Protein AF-A0A968SSI8-F1 (afdb_monomer_lite)

Structure (mmCIF, N/CA/C/O backbone):
data_AF-A0A968SSI8-F1
#
_entry.id   AF-A0A968SSI8-F1
#
loop_
_atom_site.group_PDB
_atom_site.id
_atom_site.type_symbol
_atom_site.label_atom_id
_atom_site.label_alt_id
_atom_site.label_comp_id
_atom_site.label_asym_id
_atom_site.label_entity_id
_atom_site.label_seq_id
_atom_site.pdbx_PDB_ins_code
_atom_site.Cartn_x
_atom_site.Cartn_y
_atom_site.Cartn_z
_atom_site.occupancy
_atom_site.B_iso_or_equiv
_atom_site.auth_seq_id
_atom_site.auth_comp_id
_atom_site.auth_asym_id
_atom_site.auth_atom_id
_atom_site.pdbx_PDB_model_num
ATOM 1 N N . MET A 1 1 ? 23.318 10.698 5.636 1.00 41.62 1 MET A N 1
ATOM 2 C CA . MET A 1 1 ? 22.288 9.971 4.859 1.00 41.62 1 MET A CA 1
ATOM 3 C C . MET A 1 1 ? 21.208 10.969 4.476 1.00 41.62 1 MET A C 1
ATOM 5 O O . MET A 1 1 ? 20.652 11.594 5.370 1.00 41.62 1 MET A O 1
ATOM 9 N N . ARG A 1 2 ? 20.985 11.215 3.180 1.00 43.22 2 ARG A N 1
ATOM 10 C CA . ARG A 1 2 ? 19.936 12.137 2.714 1.00 43.22 2 ARG A CA 1
ATOM 11 C C . ARG A 1 2 ? 18.588 11.464 2.982 1.00 43.22 2 ARG A C 1
ATOM 13 O O . ARG A 1 2 ? 18.418 10.313 2.590 1.00 43.22 2 ARG A O 1
ATOM 20 N N . ALA A 1 3 ? 17.680 12.124 3.696 1.00 56.09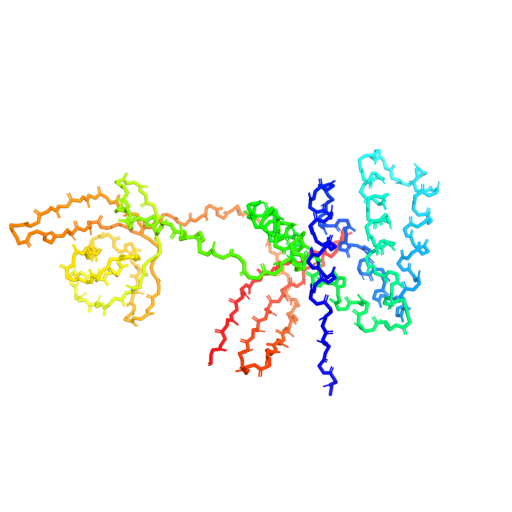 3 ALA A N 1
ATOM 21 C CA . ALA A 1 3 ? 16.357 11.563 3.944 1.00 56.09 3 ALA A CA 1
ATOM 22 C C . ALA A 1 3 ? 15.643 11.380 2.598 1.00 56.09 3 ALA A C 1
ATOM 24 O O . ALA A 1 3 ? 15.461 12.348 1.858 1.00 56.09 3 ALA A O 1
ATOM 25 N N . LEU A 1 4 ? 15.291 10.137 2.269 1.00 61.91 4 LEU A N 1
ATOM 26 C CA . LEU A 1 4 ? 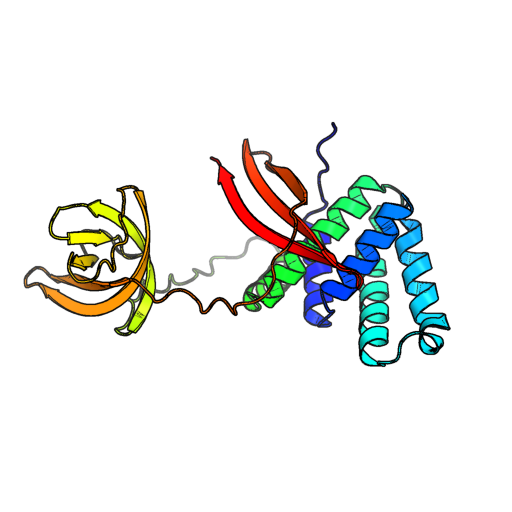14.483 9.816 1.098 1.00 61.91 4 LEU A CA 1
ATOM 27 C C . LEU A 1 4 ? 13.114 10.458 1.296 1.00 61.91 4 LEU A C 1
ATOM 29 O O . LEU A 1 4 ? 12.383 10.074 2.209 1.00 61.91 4 LEU A O 1
ATOM 33 N N . LYS A 1 5 ? 12.785 11.460 0.480 1.00 72.00 5 LYS A N 1
ATOM 34 C CA . LYS A 1 5 ? 11.471 12.097 0.513 1.00 72.00 5 LYS A CA 1
ATOM 35 C C . LYS A 1 5 ? 10.628 11.456 -0.591 1.00 72.00 5 LYS A C 1
ATOM 37 O O . LYS A 1 5 ? 10.835 11.791 -1.754 1.00 72.00 5 LYS A O 1
ATOM 42 N N . PRO A 1 6 ? 9.745 10.499 -0.267 1.00 75.62 6 PRO A N 1
ATOM 43 C CA . PRO A 1 6 ? 8.880 9.906 -1.277 1.00 75.62 6 PRO A CA 1
ATOM 44 C C . PRO A 1 6 ? 7.948 10.975 -1.854 1.00 75.62 6 PRO A C 1
ATOM 46 O O . PRO A 1 6 ? 7.514 11.892 -1.146 1.00 75.62 6 PRO A O 1
ATOM 49 N N . HIS A 1 7 ? 7.598 10.835 -3.131 1.00 88.31 7 HIS A N 1
ATOM 50 C CA . HIS A 1 7 ? 6.538 11.633 -3.738 1.00 88.31 7 HIS A CA 1
ATOM 51 C C . HIS A 1 7 ? 5.188 11.066 -3.290 1.00 88.31 7 HIS A C 1
ATOM 53 O O . HIS A 1 7 ? 4.586 10.248 -3.982 1.00 88.31 7 HIS A O 1
ATOM 59 N N . PHE A 1 8 ? 4.738 11.470 -2.098 1.00 89.81 8 PHE A N 1
ATOM 60 C CA . PHE A 1 8 ? 3.523 10.941 -1.468 1.00 89.81 8 PHE A CA 1
ATOM 61 C C . PHE A 1 8 ? 2.279 10.963 -2.377 1.00 89.81 8 PHE A C 1
ATOM 63 O O . PHE A 1 8 ? 1.670 9.902 -2.499 1.00 89.81 8 PHE A O 1
ATOM 70 N N . PRO A 1 9 ? 1.952 12.054 -3.105 1.00 93.19 9 PRO A N 1
ATOM 71 C CA . PRO A 1 9 ? 0.790 12.051 -4.003 1.00 93.19 9 PRO A CA 1
ATOM 72 C C . PRO A 1 9 ? 0.882 10.974 -5.092 1.00 93.19 9 PRO A C 1
ATOM 74 O O . PRO A 1 9 ? -0.074 10.261 -5.377 1.00 93.19 9 PRO A O 1
ATOM 77 N N . THR A 1 10 ? 2.071 10.787 -5.671 1.00 94.75 10 THR A N 1
ATOM 78 C CA . THR A 1 10 ? 2.317 9.741 -6.673 1.00 94.75 10 THR A CA 1
ATOM 79 C C . THR A 1 10 ? 2.212 8.340 -6.069 1.00 94.75 10 THR A C 1
ATOM 81 O O . THR A 1 10 ? 1.707 7.427 -6.722 1.00 94.75 10 THR A O 1
ATOM 84 N N . ALA A 1 11 ? 2.673 8.153 -4.829 1.00 95.62 11 ALA A N 1
ATOM 85 C CA . ALA A 1 11 ? 2.561 6.878 -4.127 1.00 95.62 11 ALA A CA 1
ATOM 86 C C . ALA A 1 11 ? 1.098 6.516 -3.823 1.00 95.62 11 ALA A C 1
ATOM 88 O O . ALA A 1 11 ? 0.725 5.356 -3.995 1.00 95.62 11 ALA A O 1
ATOM 89 N N . GLU A 1 12 ? 0.277 7.489 -3.417 1.00 93.94 12 GLU A N 1
ATOM 90 C CA . GLU A 1 12 ? -1.160 7.311 -3.172 1.00 93.94 12 GLU A CA 1
ATOM 91 C C . GLU A 1 12 ? -1.918 6.964 -4.454 1.00 93.94 12 GLU A C 1
ATOM 93 O O . GLU A 1 12 ? -2.630 5.960 -4.479 1.00 93.94 12 GLU A O 1
ATOM 98 N N . LEU A 1 13 ? -1.694 7.711 -5.542 1.00 94.69 13 LEU A N 1
ATOM 99 C CA . LEU A 1 13 ? -2.309 7.430 -6.845 1.00 94.69 13 LEU A CA 1
ATOM 100 C C . LEU A 1 13 ? -1.947 6.036 -7.365 1.00 94.69 13 LEU A C 1
ATOM 102 O O . LEU A 1 13 ? -2.813 5.285 -7.815 1.00 94.69 13 LEU A O 1
ATOM 106 N N . LEU A 1 14 ? -0.670 5.661 -7.263 1.00 97.12 14 LEU A N 1
ATOM 107 C CA . LEU A 1 14 ? -0.223 4.333 -7.660 1.00 97.12 14 LEU A CA 1
ATOM 108 C C . LEU A 1 14 ? -0.866 3.245 -6.792 1.00 97.12 14 LEU A C 1
ATOM 110 O O . LEU A 1 14 ? -1.337 2.240 -7.319 1.00 97.12 14 LEU A O 1
ATOM 114 N N . ALA A 1 15 ? -0.914 3.435 -5.474 1.00 96.81 15 ALA A N 1
ATOM 115 C CA . ALA A 1 15 ? -1.530 2.476 -4.565 1.00 96.81 15 ALA A CA 1
ATOM 116 C C . ALA A 1 15 ? -3.034 2.310 -4.823 1.00 96.81 15 ALA A C 1
ATOM 118 O O . ALA A 1 15 ? -3.532 1.183 -4.785 1.00 96.81 15 ALA A O 1
ATOM 119 N N . ALA A 1 16 ? -3.745 3.403 -5.109 1.00 93.75 16 ALA A N 1
ATOM 120 C CA . ALA A 1 16 ? -5.163 3.390 -5.445 1.00 93.75 16 ALA A CA 1
ATOM 121 C C . ALA A 1 16 ? -5.426 2.635 -6.760 1.00 93.75 16 ALA A C 1
ATOM 123 O O . ALA A 1 16 ? -6.280 1.747 -6.780 1.00 93.75 16 ALA A O 1
ATOM 124 N N . ASP A 1 17 ? -4.642 2.894 -7.814 1.00 95.69 17 ASP A N 1
ATOM 125 C CA . ASP A 1 17 ? -4.743 2.175 -9.094 1.00 95.69 17 ASP A CA 1
ATOM 126 C C . ASP A 1 17 ? -4.488 0.668 -8.921 1.00 95.69 17 ASP A C 1
ATOM 128 O O . ASP A 1 17 ? -5.252 -0.165 -9.415 1.00 95.69 17 ASP A O 1
ATOM 132 N N . LEU A 1 18 ? -3.442 0.298 -8.173 1.00 97.00 18 LEU A N 1
ATOM 133 C CA . LEU A 1 18 ? -3.121 -1.105 -7.898 1.00 97.00 18 LEU A CA 1
ATOM 134 C C . LEU A 1 18 ? -4.201 -1.793 -7.050 1.00 97.00 18 LEU A C 1
ATOM 136 O O . LEU A 1 18 ? -4.497 -2.972 -7.263 1.00 97.00 18 LEU A O 1
ATOM 140 N N . ALA A 1 19 ? -4.804 -1.071 -6.102 1.00 95.62 19 ALA A N 1
ATOM 141 C CA . ALA A 1 19 ? -5.904 -1.578 -5.290 1.00 95.62 19 ALA A CA 1
ATOM 142 C C . ALA A 1 19 ? -7.169 -1.789 -6.134 1.00 95.62 19 ALA A C 1
ATOM 144 O O . ALA A 1 19 ? -7.794 -2.846 -6.027 1.00 95.62 19 ALA A O 1
ATOM 145 N N . GLY A 1 20 ? -7.506 -0.835 -7.010 1.00 93.38 20 GLY A N 1
ATOM 146 C CA . GLY A 1 20 ? -8.635 -0.926 -7.938 1.00 93.38 20 GLY A CA 1
ATOM 147 C C . GLY A 1 20 ? -8.506 -2.091 -8.921 1.00 93.38 20 GLY A C 1
ATOM 148 O O . GLY A 1 20 ? -9.472 -2.818 -9.144 1.00 93.38 20 GLY A O 1
ATOM 149 N N . ALA A 1 21 ? -7.296 -2.346 -9.426 1.00 95.62 21 ALA A N 1
ATOM 150 C CA . ALA A 1 21 ? -6.988 -3.503 -10.271 1.00 95.62 21 ALA A CA 1
ATOM 151 C C . ALA A 1 21 ? -6.859 -4.832 -9.493 1.00 95.62 21 ALA A C 1
ATOM 153 O O . ALA A 1 21 ? -6.589 -5.879 -10.075 1.00 95.62 21 ALA A O 1
ATOM 154 N N . GLN A 1 22 ? -7.038 -4.814 -8.167 1.00 95.44 22 GLN A N 1
ATOM 155 C CA . GLN A 1 22 ? -6.876 -5.975 -7.289 1.00 95.44 22 GLN A CA 1
ATOM 156 C C . GLN A 1 22 ? -5.517 -6.684 -7.436 1.00 95.44 22 GLN A C 1
ATOM 158 O O . GLN A 1 22 ? -5.418 -7.904 -7.257 1.00 95.44 22 GLN A O 1
ATOM 163 N N . VAL A 1 23 ? -4.444 -5.927 -7.677 1.00 97.12 23 VAL A N 1
ATOM 164 C CA . VAL A 1 23 ? -3.079 -6.465 -7.768 1.00 97.12 23 VAL A CA 1
ATOM 165 C C . VAL A 1 23 ? -2.665 -7.086 -6.439 1.00 97.12 23 VAL A C 1
ATOM 167 O O . VAL A 1 23 ? -2.854 -6.488 -5.377 1.00 97.12 23 VAL A O 1
ATOM 170 N N . ASP A 1 24 ? -2.106 -8.295 -6.488 1.00 95.56 24 ASP A N 1
ATOM 171 C CA . ASP A 1 24 ? -1.562 -8.969 -5.309 1.00 95.56 24 ASP A CA 1
ATOM 172 C C . ASP A 1 24 ? -0.315 -8.226 -4.775 1.00 95.56 24 ASP A C 1
ATOM 174 O O . ASP A 1 24 ? 0.685 -8.111 -5.497 1.00 95.56 24 ASP A O 1
ATOM 178 N N . PRO A 1 25 ? -0.324 -7.752 -3.510 1.00 95.62 25 PRO A N 1
ATOM 179 C CA . PRO A 1 25 ? 0.823 -7.077 -2.909 1.00 95.62 25 PRO A CA 1
ATOM 180 C C . PRO A 1 25 ? 2.107 -7.913 -2.912 1.00 95.62 25 PRO A C 1
ATOM 182 O O . PRO A 1 25 ? 3.198 -7.349 -2.968 1.00 95.62 25 PRO A O 1
ATOM 185 N N . ASN A 1 26 ? 2.004 -9.244 -2.855 1.00 94.88 26 ASN A N 1
ATOM 186 C CA . ASN A 1 26 ? 3.169 -10.124 -2.863 1.00 94.88 26 ASN A CA 1
ATOM 187 C C . ASN A 1 26 ? 3.846 -10.155 -4.238 1.00 94.88 26 ASN A C 1
ATOM 189 O O . ASN A 1 26 ? 5.074 -10.153 -4.311 1.00 94.88 26 ASN A O 1
ATOM 193 N N . GLU A 1 27 ? 3.080 -10.108 -5.331 1.00 95.69 27 GLU A N 1
ATOM 194 C CA . GLU A 1 27 ? 3.658 -10.018 -6.678 1.00 95.69 27 GLU A CA 1
ATOM 195 C C . GLU A 1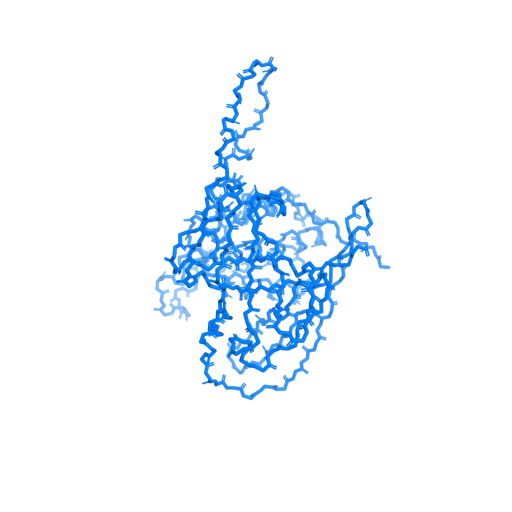 27 ? 4.314 -8.655 -6.914 1.00 95.69 27 GLU A C 1
ATOM 197 O O . GLU A 1 27 ? 5.434 -8.580 -7.426 1.00 95.69 27 GLU A O 1
ATOM 202 N N . ALA A 1 28 ? 3.683 -7.576 -6.446 1.00 97.31 28 ALA A N 1
ATOM 203 C CA . ALA A 1 28 ? 4.265 -6.238 -6.503 1.00 97.31 28 ALA A CA 1
ATOM 204 C C . ALA A 1 28 ? 5.574 -6.131 -5.687 1.00 97.31 28 ALA A C 1
ATOM 206 O O . ALA A 1 28 ? 6.540 -5.494 -6.121 1.00 97.31 28 ALA A O 1
ATOM 207 N N . GLN A 1 29 ? 5.648 -6.818 -4.539 1.00 96.56 29 GLN A N 1
ATOM 208 C CA . GLN A 1 29 ? 6.850 -6.898 -3.703 1.00 96.56 29 GLN A CA 1
ATOM 209 C C . GLN A 1 29 ? 8.018 -7.595 -4.420 1.00 96.56 29 GLN A C 1
ATOM 211 O O . GLN A 1 29 ? 9.158 -7.140 -4.306 1.00 96.56 29 GLN A O 1
ATOM 216 N N . LYS A 1 30 ? 7.764 -8.667 -5.187 1.00 94.38 30 LYS A N 1
ATOM 217 C CA . LYS A 1 30 ? 8.811 -9.344 -5.979 1.00 94.38 30 LYS A CA 1
ATOM 218 C C . LYS A 1 30 ? 9.430 -8.397 -7.009 1.00 94.38 30 LYS A C 1
ATOM 220 O O . LYS A 1 30 ? 10.649 -8.375 -7.163 1.00 94.38 30 LYS A O 1
ATOM 225 N N . VAL A 1 31 ? 8.608 -7.562 -7.651 1.00 97.00 31 VAL A N 1
ATOM 226 C CA . VAL A 1 31 ? 9.083 -6.517 -8.576 1.00 97.00 31 VAL A CA 1
ATOM 227 C C . VAL A 1 31 ? 9.973 -5.513 -7.842 1.00 97.00 31 VAL A C 1
ATOM 229 O O . VAL A 1 31 ? 11.056 -5.191 -8.323 1.00 97.00 31 VAL A O 1
ATOM 232 N N . LEU A 1 32 ? 9.568 -5.052 -6.652 1.00 97.12 32 LEU A N 1
ATOM 233 C CA . LEU A 1 32 ? 10.381 -4.136 -5.844 1.00 97.12 32 LEU A CA 1
ATOM 234 C C . LEU A 1 32 ? 11.743 -4.753 -5.489 1.00 97.12 32 LEU A C 1
ATOM 236 O O . LEU A 1 32 ? 12.769 -4.085 -5.609 1.00 97.12 32 LEU A O 1
ATOM 240 N N . ALA A 1 33 ? 11.765 -6.024 -5.078 1.00 95.12 33 ALA A N 1
ATOM 241 C CA . ALA A 1 33 ? 13.000 -6.738 -4.766 1.00 95.12 33 ALA A CA 1
ATOM 242 C C . ALA A 1 33 ? 13.930 -6.838 -5.989 1.00 95.12 33 ALA A C 1
ATOM 244 O O . ALA A 1 33 ? 15.126 -6.573 -5.868 1.00 95.12 33 ALA A O 1
ATOM 245 N N . TYR A 1 34 ? 13.380 -7.142 -7.169 1.00 94.31 34 TYR A N 1
ATOM 246 C CA . TYR A 1 34 ? 14.142 -7.179 -8.418 1.00 94.31 34 TYR A CA 1
ATOM 247 C C . TYR A 1 34 ? 14.799 -5.826 -8.731 1.00 94.31 34 TYR A C 1
ATOM 249 O O . TYR A 1 34 ? 15.998 -5.765 -8.999 1.00 94.31 34 TYR A O 1
ATOM 257 N N . VAL A 1 35 ? 14.038 -4.731 -8.647 1.00 95.00 35 VAL A N 1
ATOM 258 C CA . VAL A 1 35 ? 14.531 -3.374 -8.942 1.00 95.00 35 VAL A CA 1
ATOM 259 C C . VAL A 1 35 ? 15.645 -2.965 -7.984 1.00 95.00 35 VAL A C 1
ATOM 261 O O . VAL A 1 35 ? 16.676 -2.464 -8.431 1.00 95.00 35 VAL A O 1
ATOM 264 N N . ARG A 1 36 ? 15.487 -3.261 -6.686 1.00 95.38 36 ARG A N 1
ATOM 265 C CA . ARG A 1 36 ? 16.528 -3.024 -5.672 1.00 95.38 36 ARG A CA 1
ATOM 266 C C . ARG A 1 36 ? 17.833 -3.732 -6.006 1.00 95.38 36 ARG A C 1
ATOM 268 O O . ARG A 1 36 ? 18.892 -3.127 -5.895 1.00 95.38 36 ARG A O 1
ATOM 275 N N . GLY A 1 37 ? 17.753 -4.987 -6.446 1.00 93.50 37 GLY A N 1
ATOM 276 C CA . GLY A 1 37 ? 18.927 -5.759 -6.850 1.00 93.50 37 GLY A CA 1
ATOM 277 C C . GLY A 1 37 ? 19.615 -5.229 -8.113 1.00 93.50 37 GLY A C 1
ATOM 278 O O . GLY A 1 37 ? 20.784 -5.532 -8.335 1.00 93.50 37 GLY A O 1
ATOM 279 N N . LYS A 1 38 ? 18.915 -4.447 -8.946 1.00 96.38 38 LYS A N 1
ATOM 280 C CA . LYS A 1 38 ? 19.472 -3.848 -10.168 1.00 96.38 38 LYS A CA 1
ATOM 281 C C . LYS A 1 38 ? 19.996 -2.428 -9.982 1.00 96.38 38 LYS A C 1
ATOM 283 O O . LYS A 1 38 ? 20.844 -2.024 -10.769 1.00 96.38 38 LYS A O 1
ATOM 288 N N . GLY A 1 39 ? 19.510 -1.681 -8.992 1.00 94.25 39 GLY A N 1
ATOM 289 C CA . GLY A 1 39 ? 20.021 -0.340 -8.695 1.00 94.25 39 GLY A CA 1
ATOM 290 C C . GLY A 1 39 ? 19.667 0.731 -9.735 1.00 94.25 39 GLY A C 1
ATOM 291 O O . GLY A 1 39 ? 20.348 1.747 -9.801 1.00 94.25 39 GLY A O 1
ATOM 292 N N . ARG A 1 40 ? 18.651 0.501 -10.582 1.00 95.88 40 ARG A N 1
ATOM 293 C CA . ARG A 1 40 ? 18.213 1.452 -11.620 1.00 95.88 40 ARG A CA 1
ATOM 294 C C . ARG A 1 40 ? 16.705 1.399 -11.856 1.00 95.88 40 ARG A C 1
ATOM 296 O O . ARG A 1 40 ? 16.108 0.323 -11.792 1.00 95.88 40 ARG A O 1
ATOM 303 N N . SER A 1 41 ? 16.095 2.542 -12.163 1.00 95.12 41 SER A N 1
ATOM 304 C CA . SER A 1 41 ? 14.638 2.689 -12.326 1.00 95.12 41 SER A CA 1
ATOM 305 C C . SER A 1 41 ? 14.110 1.948 -13.555 1.00 95.12 41 SER A C 1
ATOM 307 O O . SER A 1 41 ? 13.025 1.365 -13.535 1.00 95.12 41 SER A O 1
ATOM 309 N N . GLU A 1 42 ? 14.893 1.923 -14.635 1.00 95.69 42 GLU A N 1
ATOM 310 C CA . GLU A 1 42 ? 14.542 1.304 -15.918 1.00 95.69 42 GLU A CA 1
ATOM 311 C C . GLU A 1 42 ? 14.307 -0.199 -15.776 1.00 95.69 42 GLU A C 1
ATOM 313 O O . GLU A 1 42 ? 13.450 -0.760 -16.462 1.00 95.69 42 GLU A O 1
ATOM 318 N N . ALA A 1 43 ? 15.011 -0.835 -14.834 1.00 95.31 43 ALA A N 1
ATOM 319 C CA . ALA A 1 43 ? 14.920 -2.266 -14.591 1.00 95.31 43 ALA A CA 1
ATOM 320 C C . ALA A 1 43 ? 13.494 -2.710 -14.236 1.00 95.31 43 ALA A C 1
ATOM 322 O O . ALA A 1 43 ? 13.120 -3.830 -14.576 1.00 95.31 43 ALA A O 1
ATOM 323 N N . LEU A 1 44 ? 12.683 -1.848 -13.604 1.00 97.25 44 LEU A N 1
ATOM 324 C CA . LEU A 1 44 ? 11.276 -2.149 -13.320 1.00 97.25 44 LEU A CA 1
ATOM 325 C C . LEU A 1 44 ? 10.498 -2.374 -14.618 1.00 97.25 44 LEU A C 1
ATOM 327 O O . LEU A 1 44 ? 9.775 -3.359 -14.759 1.00 97.25 44 LEU A O 1
ATOM 331 N N . PHE A 1 45 ? 10.646 -1.450 -15.568 1.00 97.00 45 PHE A N 1
ATOM 332 C CA . PHE A 1 45 ? 9.889 -1.469 -16.815 1.00 97.00 45 PHE A CA 1
ATOM 333 C C . PHE A 1 45 ? 10.364 -2.584 -17.738 1.00 97.00 45 PHE A C 1
ATOM 335 O O . PHE A 1 45 ? 9.526 -3.275 -18.307 1.00 97.00 45 PHE A O 1
ATOM 342 N N . GLU A 1 46 ? 11.677 -2.793 -17.842 1.00 96.12 46 GLU A N 1
ATOM 343 C CA . GLU A 1 46 ? 12.257 -3.908 -18.598 1.00 96.12 46 GLU A CA 1
ATOM 344 C C . GLU A 1 46 ? 11.754 -5.257 -18.067 1.00 96.12 46 GLU A C 1
ATOM 346 O O . GLU A 1 46 ? 11.302 -6.103 -18.837 1.00 96.12 46 GLU A O 1
ATOM 351 N N . TYR A 1 47 ? 11.769 -5.437 -16.743 1.00 95.62 47 TYR A N 1
ATOM 352 C CA . TYR A 1 47 ? 11.317 -6.665 -16.093 1.00 95.62 47 TYR A CA 1
ATOM 353 C C . TYR A 1 47 ? 9.834 -6.939 -16.328 1.00 95.62 47 TYR A C 1
ATOM 355 O O . TYR A 1 47 ? 9.459 -8.028 -16.764 1.00 95.62 47 TYR A O 1
ATOM 363 N N . LEU A 1 48 ? 8.987 -5.939 -16.079 1.00 96.94 48 LEU A N 1
ATOM 364 C CA . LEU A 1 48 ? 7.549 -6.072 -16.278 1.00 96.94 48 LEU A CA 1
ATOM 365 C C . LEU A 1 48 ? 7.203 -6.300 -17.757 1.00 96.94 48 LEU A C 1
ATOM 367 O O . LEU A 1 48 ? 6.367 -7.148 -18.053 1.00 96.94 48 LEU A O 1
ATOM 371 N N . GLN A 1 49 ? 7.866 -5.614 -18.696 1.00 97.00 49 GLN A N 1
ATOM 372 C CA . GLN A 1 49 ? 7.674 -5.849 -20.132 1.00 97.00 49 GLN A CA 1
ATOM 373 C C . GLN A 1 49 ? 8.084 -7.266 -20.543 1.00 97.00 49 GLN A C 1
ATOM 375 O O . GLN A 1 49 ? 7.327 -7.924 -21.257 1.00 97.00 49 GLN A O 1
ATOM 380 N N . ALA A 1 50 ? 9.233 -7.756 -20.067 1.00 94.75 50 ALA A N 1
ATOM 381 C CA . ALA A 1 50 ? 9.695 -9.113 -20.346 1.00 94.75 50 ALA A CA 1
ATOM 382 C C . ALA A 1 50 ? 8.701 -10.167 -19.831 1.00 94.75 50 ALA A C 1
ATOM 384 O O . ALA A 1 50 ? 8.336 -11.086 -20.564 1.00 94.75 50 ALA A O 1
ATOM 385 N N . ILE A 1 51 ? 8.181 -10.001 -18.610 1.00 93.25 51 ILE A N 1
ATOM 386 C CA . ILE A 1 51 ? 7.159 -10.905 -18.063 1.00 93.25 51 ILE A CA 1
ATOM 387 C C . ILE A 1 51 ? 5.862 -10.839 -18.870 1.00 93.25 51 ILE A C 1
ATOM 389 O O . ILE A 1 51 ? 5.266 -11.872 -19.165 1.00 93.25 51 ILE A O 1
ATOM 393 N N . VAL A 1 52 ? 5.399 -9.646 -19.239 1.00 94.75 52 VAL A N 1
ATOM 394 C CA . VAL A 1 52 ? 4.145 -9.503 -19.989 1.00 94.75 52 VAL A CA 1
ATOM 395 C C . VAL A 1 52 ? 4.250 -10.121 -21.386 1.00 94.75 52 VAL A C 1
ATOM 397 O O . VAL A 1 52 ? 3.269 -10.704 -21.858 1.00 94.75 52 VAL A O 1
ATOM 400 N N . LYS A 1 53 ? 5.422 -10.018 -22.021 1.00 92.12 53 LYS A N 1
ATOM 401 C CA . LYS A 1 53 ? 5.694 -10.549 -23.359 1.00 92.12 53 LYS A CA 1
ATOM 402 C C . LYS A 1 53 ? 5.880 -12.069 -23.352 1.00 92.12 53 LYS A C 1
ATOM 404 O O . LYS A 1 53 ? 5.156 -12.769 -24.054 1.00 92.12 53 LYS A O 1
ATOM 409 N N . ASP A 1 54 ? 6.795 -12.569 -22.522 1.00 89.75 54 ASP A N 1
ATOM 410 C CA . ASP A 1 54 ? 7.295 -13.949 -22.601 1.00 89.75 54 ASP A CA 1
ATOM 411 C C . ASP A 1 54 ? 6.912 -14.804 -21.375 1.00 89.75 54 ASP A C 1
ATOM 413 O O . ASP A 1 54 ? 7.043 -16.029 -21.373 1.00 89.75 54 ASP A O 1
ATOM 417 N N . GLY A 1 55 ? 6.364 -14.191 -20.321 1.00 84.31 55 GLY A N 1
ATOM 418 C CA . GLY A 1 55 ? 6.096 -14.843 -19.036 1.00 84.31 55 GLY A CA 1
ATOM 419 C C . GLY A 1 55 ? 5.036 -15.943 -19.071 1.00 84.31 55 GLY A C 1
ATOM 420 O O . GLY A 1 55 ? 4.959 -16.720 -18.123 1.00 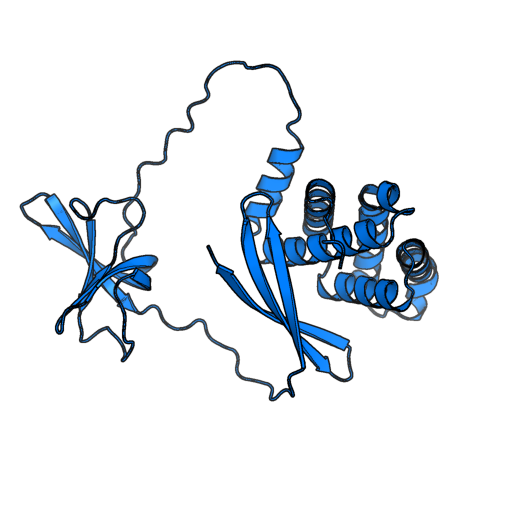84.31 55 GLY A O 1
ATOM 421 N N . ARG A 1 56 ? 4.266 -16.090 -20.161 1.00 82.06 56 ARG A N 1
ATOM 422 C CA . ARG A 1 56 ? 3.352 -17.236 -20.351 1.00 82.06 56 ARG A CA 1
ATOM 423 C C . ARG A 1 56 ? 4.074 -18.583 -20.332 1.00 82.06 56 ARG A C 1
ATOM 425 O O . ARG A 1 56 ? 3.469 -19.569 -19.933 1.00 82.06 56 ARG A O 1
ATOM 432 N N . ALA A 1 57 ? 5.345 -18.622 -20.731 1.00 75.19 57 ALA A N 1
ATOM 433 C CA . ALA A 1 57 ? 6.138 -19.848 -20.707 1.00 75.19 57 ALA A CA 1
ATOM 434 C C . ALA A 1 57 ? 6.502 -20.302 -19.278 1.00 75.19 57 ALA A C 1
ATOM 436 O O . ALA A 1 57 ? 6.781 -21.477 -19.059 1.00 75.19 57 ALA A O 1
ATOM 437 N N . VAL A 1 58 ? 6.495 -19.383 -18.303 1.00 72.94 58 VAL A N 1
ATOM 438 C CA . VAL A 1 58 ? 6.983 -19.629 -16.932 1.00 72.94 58 VAL A CA 1
ATOM 439 C C . VAL A 1 58 ? 5.856 -19.549 -15.895 1.00 72.94 58 VAL A C 1
ATOM 441 O O . VAL A 1 58 ? 5.882 -20.241 -14.878 1.00 72.94 58 VAL A O 1
ATOM 444 N N . ILE A 1 59 ? 4.833 -18.731 -16.145 1.00 85.75 59 ILE A N 1
ATOM 445 C CA . ILE A 1 59 ? 3.732 -18.474 -15.217 1.00 85.75 59 ILE A CA 1
ATOM 446 C C . ILE A 1 59 ? 2.559 -19.404 -15.530 1.00 85.75 59 ILE A C 1
ATOM 448 O O . ILE A 1 59 ? 1.907 -19.292 -16.564 1.00 85.75 59 ILE A O 1
ATOM 452 N N . ARG A 1 60 ? 2.243 -20.287 -14.578 1.00 81.31 60 ARG A N 1
ATOM 453 C CA . ARG A 1 60 ? 1.184 -21.304 -14.715 1.00 81.31 60 ARG A CA 1
ATOM 454 C C . ARG A 1 60 ? -0.239 -20.746 -14.601 1.00 81.31 60 ARG A C 1
ATOM 456 O O . ARG A 1 60 ? -1.178 -21.376 -15.068 1.00 81.31 60 ARG A O 1
ATOM 463 N N . SER A 1 61 ? -0.409 -19.586 -13.962 1.00 87.38 61 SER A N 1
ATOM 464 C CA . SER A 1 61 ? -1.714 -18.954 -13.742 1.00 87.38 61 SER A CA 1
ATOM 465 C C . SER A 1 61 ? -1.883 -17.715 -14.613 1.00 87.38 61 SER A C 1
ATOM 467 O O . SER A 1 61 ? -1.125 -16.749 -14.500 1.00 87.38 61 SER A O 1
ATOM 469 N N . GLY A 1 62 ? -2.943 -17.692 -15.423 1.00 84.56 62 GLY A N 1
ATOM 470 C CA . GLY A 1 62 ? -3.314 -16.503 -16.194 1.00 84.56 62 GLY A CA 1
ATOM 471 C C . GLY A 1 62 ? -3.583 -15.277 -15.312 1.00 84.56 62 GLY A C 1
ATOM 472 O O . GLY A 1 62 ? -3.329 -14.152 -15.739 1.00 84.56 62 GLY A O 1
ATOM 473 N N . ARG A 1 63 ? -4.016 -15.486 -14.059 1.00 91.75 63 ARG A N 1
ATOM 474 C CA . ARG A 1 63 ? -4.275 -14.411 -13.091 1.00 91.75 63 ARG A CA 1
ATOM 475 C C . ARG A 1 63 ? -2.994 -13.691 -12.674 1.00 91.75 63 ARG A C 1
ATOM 477 O O . ARG A 1 63 ? -2.968 -12.467 -12.656 1.00 91.75 63 ARG A O 1
ATOM 484 N N . THR A 1 64 ? -1.921 -14.435 -12.407 1.00 92.06 64 THR A N 1
ATOM 485 C CA . THR A 1 64 ? -0.620 -13.852 -12.043 1.00 92.06 64 THR A CA 1
ATOM 486 C C . THR A 1 64 ? -0.054 -13.006 -13.182 1.00 92.06 64 THR A C 1
ATOM 488 O O . THR A 1 64 ? 0.457 -11.915 -12.948 1.00 92.06 64 THR A O 1
ATOM 491 N N . LEU A 1 65 ? -0.207 -13.457 -14.432 1.00 93.81 65 LEU A N 1
ATOM 492 C CA . LEU A 1 65 ? 0.170 -12.652 -15.595 1.00 93.81 65 LEU A CA 1
ATOM 493 C C . LEU A 1 65 ? -0.673 -11.369 -15.710 1.00 93.81 65 LEU A C 1
ATOM 495 O O . LEU A 1 65 ? -0.146 -10.336 -16.118 1.00 93.81 65 LEU A O 1
ATOM 499 N N . GLY A 1 66 ? -1.956 -11.427 -15.334 1.00 95.62 66 GLY A N 1
ATOM 500 C CA . GLY A 1 66 ? -2.826 -10.254 -15.204 1.00 95.62 66 GLY A CA 1
ATOM 501 C C . GLY A 1 66 ? -2.231 -9.201 -14.272 1.00 95.62 66 GLY A C 1
ATOM 502 O O . GLY A 1 66 ? -1.999 -8.077 -14.706 1.00 95.62 66 GLY A O 1
ATOM 503 N N . TYR A 1 67 ? -1.830 -9.598 -13.060 1.00 96.75 67 TYR A N 1
ATOM 504 C CA . TYR A 1 67 ? -1.217 -8.677 -12.096 1.00 96.75 67 TYR A CA 1
ATOM 505 C C . TYR A 1 67 ? 0.007 -7.944 -12.649 1.00 96.75 67 TYR A C 1
ATOM 507 O O . TYR A 1 67 ? 0.163 -6.750 -12.410 1.00 96.75 67 TYR A O 1
ATOM 515 N N . TYR A 1 68 ? 0.868 -8.619 -13.416 1.00 97.19 68 TYR A N 1
ATOM 516 C CA . TYR A 1 68 ? 2.037 -7.971 -14.019 1.00 97.19 68 TYR A CA 1
ATOM 517 C C . TYR A 1 68 ? 1.679 -6.974 -15.128 1.00 97.19 68 TYR A C 1
ATOM 519 O O . TYR A 1 68 ? 2.391 -5.985 -15.305 1.00 97.19 68 TYR A O 1
ATOM 527 N N . ARG A 1 69 ? 0.576 -7.191 -15.855 1.00 97.38 69 ARG A N 1
ATOM 528 C CA . ARG A 1 69 ? 0.061 -6.229 -16.846 1.00 97.38 69 ARG A CA 1
ATOM 529 C C . ARG A 1 69 ? -0.497 -4.985 -16.169 1.00 97.38 69 ARG A C 1
ATOM 531 O O . ARG A 1 69 ? -0.203 -3.871 -16.608 1.00 97.38 69 ARG A O 1
ATOM 538 N N . ASP A 1 70 ? -1.239 -5.177 -15.087 1.00 98.12 70 ASP A N 1
ATOM 539 C CA . ASP A 1 70 ? -1.805 -4.080 -14.304 1.00 98.12 70 ASP A CA 1
ATOM 540 C C . ASP A 1 70 ? -0.691 -3.274 -13.621 1.00 98.12 70 ASP A C 1
ATOM 542 O O . ASP A 1 70 ? -0.666 -2.047 -13.719 1.00 98.12 70 ASP A O 1
ATOM 546 N N . LEU A 1 71 ? 0.311 -3.957 -13.050 1.00 98.00 71 LEU A N 1
ATOM 547 C CA . LEU A 1 71 ? 1.530 -3.337 -12.523 1.00 98.00 71 LEU A CA 1
ATOM 548 C C . LEU A 1 71 ? 2.266 -2.524 -13.586 1.00 98.00 71 LEU A C 1
ATOM 550 O O . LEU A 1 71 ? 2.642 -1.384 -13.328 1.00 98.00 71 LEU A O 1
ATOM 554 N N . LEU A 1 72 ? 2.474 -3.081 -14.785 1.00 97.88 72 LEU A N 1
ATOM 555 C CA . LEU A 1 72 ? 3.144 -2.363 -15.870 1.00 97.88 72 LEU A CA 1
ATOM 556 C C . LEU A 1 72 ? 2.389 -1.082 -16.228 1.00 97.88 72 LEU A C 1
ATOM 558 O O . LEU A 1 72 ? 3.005 -0.022 -16.332 1.00 97.88 72 LEU A O 1
ATOM 562 N N . THR A 1 73 ? 1.069 -1.179 -16.375 1.00 98.12 73 THR A N 1
ATOM 563 C CA . THR A 1 73 ? 0.202 -0.057 -16.749 1.00 98.12 73 THR A CA 1
ATOM 564 C C . THR A 1 73 ? 0.223 1.041 -15.685 1.00 98.12 73 THR A C 1
ATOM 566 O O . THR A 1 73 ? 0.489 2.203 -16.003 1.00 98.12 73 THR A O 1
ATOM 569 N N . ALA A 1 74 ? 0.022 0.685 -14.414 1.00 97.81 74 ALA A N 1
ATOM 570 C CA . ALA A 1 74 ? 0.002 1.639 -13.308 1.00 97.81 74 ALA A CA 1
ATOM 571 C C . ALA A 1 74 ? 1.380 2.290 -13.084 1.00 97.81 74 ALA A C 1
ATOM 573 O O . ALA A 1 74 ? 1.490 3.513 -12.978 1.00 97.81 74 ALA A O 1
ATOM 574 N N . CYS A 1 75 ? 2.465 1.509 -13.107 1.00 97.75 75 CYS A N 1
ATOM 575 C CA . CYS A 1 75 ? 3.821 2.043 -12.967 1.00 97.75 75 CYS A CA 1
ATOM 576 C C . CYS A 1 75 ? 4.211 2.953 -14.141 1.00 97.75 75 CYS A C 1
ATOM 578 O O . CYS A 1 75 ? 4.907 3.948 -13.941 1.00 97.75 75 CYS A O 1
ATOM 580 N N . GLN A 1 76 ? 3.785 2.649 -15.372 1.00 97.50 76 GLN A N 1
ATOM 581 C CA . GLN A 1 76 ? 4.032 3.524 -16.525 1.00 97.50 76 GLN A CA 1
ATOM 582 C C . GLN A 1 76 ? 3.301 4.858 -16.409 1.00 97.50 76 GLN A C 1
ATOM 584 O O . GLN A 1 76 ? 3.848 5.875 -16.834 1.00 97.50 76 GLN A O 1
ATOM 589 N N . ARG A 1 77 ? 2.096 4.853 -15.840 1.00 97.38 77 ARG A N 1
ATOM 590 C CA . ARG A 1 77 ? 1.309 6.063 -15.605 1.00 97.38 77 ARG A CA 1
ATOM 591 C C . ARG A 1 77 ? 1.954 6.952 -14.542 1.00 97.38 77 ARG A C 1
ATOM 593 O O . ARG A 1 77 ? 2.173 8.130 -14.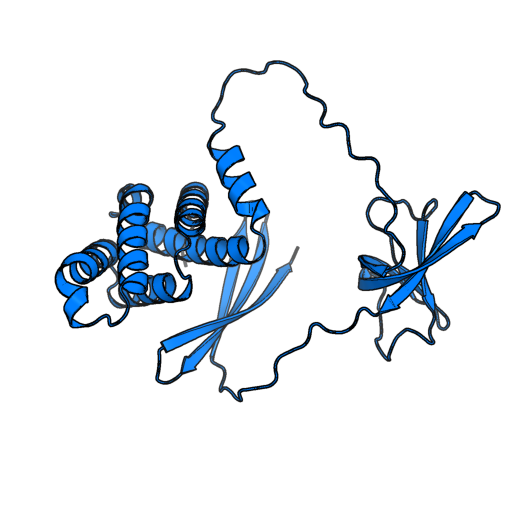797 1.00 97.38 77 ARG A O 1
ATOM 600 N N . HIS A 1 78 ? 2.311 6.376 -13.395 1.00 97.19 78 HIS A N 1
ATOM 601 C CA . HIS A 1 78 ? 2.669 7.157 -12.204 1.00 97.19 78 HIS A CA 1
ATOM 602 C C . HIS A 1 78 ? 4.170 7.336 -11.987 1.00 97.19 78 HIS A C 1
ATOM 604 O O . HIS A 1 78 ? 4.606 8.392 -11.547 1.00 97.19 78 HIS A O 1
ATOM 610 N N . LEU A 1 79 ? 4.991 6.335 -12.313 1.00 96.88 79 LEU A N 1
ATOM 611 C CA . LEU A 1 79 ? 6.427 6.364 -12.003 1.00 96.88 79 LEU A CA 1
ATOM 612 C C . LEU A 1 79 ? 7.303 6.808 -13.176 1.00 96.88 79 LEU A C 1
ATOM 614 O O . LEU A 1 79 ? 8.507 7.004 -13.012 1.00 96.88 79 LEU A O 1
ATOM 618 N N . ARG A 1 80 ? 6.737 6.973 -14.377 1.00 95.62 80 ARG A N 1
ATOM 619 C CA . ARG A 1 80 ? 7.493 7.434 -15.550 1.00 95.62 80 ARG A CA 1
ATOM 620 C C . ARG A 1 80 ? 8.164 8.803 -15.350 1.00 95.62 80 ARG A C 1
ATOM 622 O O . ARG A 1 80 ? 9.319 8.905 -15.764 1.00 95.62 80 ARG A O 1
ATOM 629 N N . PRO A 1 81 ? 7.533 9.803 -14.701 1.00 95.69 81 PRO A N 1
ATOM 630 C CA . PRO A 1 81 ? 8.191 11.077 -14.402 1.00 95.69 81 PRO A CA 1
ATOM 631 C C . PRO A 1 81 ? 9.431 10.934 -13.506 1.00 95.69 81 PRO A C 1
ATOM 633 O O . PRO A 1 81 ? 10.352 11.735 -13.608 1.00 95.69 81 PRO A O 1
ATOM 636 N N . LEU A 1 82 ? 9.486 9.891 -12.671 1.00 95.25 82 LEU A N 1
ATOM 637 C CA . LEU A 1 82 ? 10.557 9.664 -11.697 1.00 95.25 82 LEU A CA 1
ATOM 638 C C . LEU A 1 82 ? 11.721 8.823 -12.242 1.00 95.25 82 LEU A C 1
ATOM 640 O O . LEU A 1 82 ? 12.645 8.515 -11.501 1.00 95.25 82 LEU A O 1
ATOM 644 N N . ARG A 1 83 ? 11.713 8.425 -13.523 1.00 92.56 83 ARG A N 1
ATOM 645 C CA . ARG A 1 83 ? 12.728 7.504 -14.078 1.00 92.56 83 ARG A CA 1
ATOM 646 C C . ARG A 1 83 ? 14.170 7.965 -13.854 1.00 92.56 83 ARG A C 1
ATOM 648 O O . ARG A 1 83 ? 15.005 7.136 -13.514 1.00 92.56 83 ARG A O 1
ATOM 655 N N . GLY A 1 84 ? 14.432 9.265 -13.992 1.00 92.38 84 GLY A N 1
ATOM 656 C CA . GLY A 1 84 ? 15.769 9.843 -13.830 1.00 92.38 84 GLY A CA 1
ATOM 657 C C . GLY A 1 84 ? 16.270 9.935 -12.385 1.00 92.38 84 GLY A C 1
ATOM 658 O O . GLY A 1 84 ? 17.447 10.217 -12.184 1.00 92.38 84 GLY A O 1
ATOM 659 N N . ASP A 1 85 ? 15.415 9.691 -11.388 1.00 94.25 85 ASP A N 1
ATOM 660 C CA . ASP A 1 85 ? 15.776 9.726 -9.970 1.00 94.25 85 ASP A CA 1
ATOM 661 C C . ASP A 1 85 ? 15.451 8.378 -9.323 1.00 94.25 85 ASP A C 1
ATOM 663 O O . ASP A 1 85 ? 14.327 8.118 -8.892 1.00 94.25 85 ASP A O 1
ATOM 667 N N . TYR A 1 86 ? 16.454 7.499 -9.271 1.00 94.19 86 TYR A N 1
ATOM 668 C CA . TYR A 1 86 ? 16.306 6.149 -8.727 1.00 94.19 86 TYR A CA 1
ATOM 669 C C . TYR A 1 86 ? 15.835 6.128 -7.272 1.00 94.19 86 TYR A C 1
ATOM 671 O O . TYR A 1 86 ? 14.998 5.305 -6.902 1.00 94.19 86 TYR A O 1
ATOM 679 N N . GLU A 1 87 ? 16.333 7.045 -6.450 1.00 93.25 87 GLU A N 1
ATOM 680 C CA . GLU A 1 87 ? 16.015 7.087 -5.027 1.00 93.25 87 GLU A CA 1
ATOM 681 C C . GLU A 1 87 ? 14.574 7.565 -4.799 1.00 93.25 87 GLU A C 1
ATOM 683 O O . GLU A 1 87 ? 13.809 6.948 -4.044 1.00 93.25 87 GLU A O 1
ATOM 688 N N . ALA A 1 88 ? 14.152 8.618 -5.506 1.00 93.56 88 ALA A N 1
ATOM 689 C CA . ALA A 1 88 ? 12.769 9.090 -5.483 1.00 93.56 88 ALA A CA 1
ATOM 690 C C . ALA A 1 88 ? 11.802 8.049 -6.072 1.00 93.56 88 ALA A C 1
ATOM 692 O O . ALA A 1 88 ? 10.737 7.795 -5.504 1.00 93.56 88 ALA A O 1
ATOM 693 N N . PHE A 1 89 ? 12.185 7.390 -7.167 1.00 96.00 89 PHE A N 1
ATOM 694 C CA . PHE A 1 89 ? 11.426 6.308 -7.791 1.00 96.00 89 PHE A CA 1
ATOM 695 C C . PHE A 1 89 ? 11.208 5.144 -6.823 1.00 96.00 89 PHE A C 1
ATOM 697 O O . PHE A 1 89 ? 10.075 4.712 -6.597 1.00 96.00 89 PHE A O 1
ATOM 704 N N . LEU A 1 90 ? 12.292 4.639 -6.229 1.00 95.94 90 LEU A N 1
ATOM 705 C CA . LEU A 1 90 ? 12.260 3.457 -5.381 1.00 95.94 90 LEU A CA 1
ATOM 706 C C . LEU A 1 90 ? 11.500 3.718 -4.080 1.00 95.94 90 LEU A C 1
ATOM 708 O O . LEU A 1 90 ? 10.709 2.874 -3.654 1.00 95.94 90 LEU A O 1
ATOM 712 N N . SER A 1 91 ? 11.725 4.877 -3.459 1.00 95.19 91 SER A N 1
ATOM 713 C CA . SER A 1 91 ? 11.001 5.277 -2.252 1.00 95.19 91 SER A CA 1
ATOM 714 C C . SER A 1 91 ? 9.504 5.432 -2.529 1.00 95.19 91 SER A C 1
ATOM 716 O O . SER A 1 91 ? 8.699 4.857 -1.800 1.00 95.19 91 SER A O 1
ATOM 718 N N . THR A 1 92 ? 9.123 6.105 -3.618 1.00 96.56 92 THR A N 1
ATOM 719 C CA . THR A 1 92 ? 7.718 6.262 -4.031 1.00 96.56 92 THR A CA 1
ATOM 720 C C . THR A 1 92 ? 7.057 4.909 -4.300 1.00 96.56 92 THR A C 1
ATOM 722 O O . THR A 1 92 ? 5.970 4.639 -3.787 1.00 96.56 92 THR A O 1
ATOM 725 N N . TYR A 1 93 ? 7.730 4.012 -5.030 1.00 97.25 93 TYR A N 1
ATOM 726 C CA . TYR A 1 93 ? 7.200 2.675 -5.295 1.00 97.25 93 TYR A CA 1
ATOM 727 C C . TYR A 1 93 ? 7.043 1.862 -4.003 1.00 97.25 93 TYR A C 1
ATOM 729 O O . TYR A 1 93 ? 5.981 1.290 -3.767 1.00 97.25 93 TYR A O 1
ATOM 737 N N . ALA A 1 94 ? 8.041 1.861 -3.116 1.00 96.31 94 ALA A N 1
ATOM 738 C CA . ALA A 1 94 ? 7.963 1.147 -1.842 1.00 96.31 94 ALA A CA 1
ATOM 739 C C . ALA A 1 94 ? 6.813 1.649 -0.949 1.00 96.31 94 ALA A C 1
ATOM 741 O O . ALA A 1 94 ? 6.083 0.831 -0.385 1.00 96.31 94 ALA A O 1
ATOM 742 N N . TRP A 1 95 ? 6.613 2.968 -0.868 1.00 96.44 95 TRP A N 1
ATOM 743 C CA . TRP A 1 95 ? 5.494 3.567 -0.136 1.00 96.44 95 TRP A CA 1
ATOM 744 C C . TRP A 1 95 ? 4.138 3.184 -0.730 1.00 96.44 95 TRP A C 1
ATOM 746 O O . TRP A 1 95 ? 3.227 2.822 0.015 1.00 96.44 95 TRP A O 1
ATOM 756 N N . SER A 1 96 ? 4.015 3.154 -2.061 1.00 97.38 96 SER A N 1
ATOM 757 C CA . SER A 1 96 ? 2.777 2.710 -2.712 1.00 97.38 96 SER A CA 1
ATOM 758 C C . SER A 1 96 ? 2.401 1.268 -2.342 1.00 97.38 96 SER A C 1
ATOM 760 O O . SER A 1 96 ? 1.227 0.964 -2.153 1.00 97.38 96 SER A O 1
ATOM 762 N N . LEU A 1 97 ? 3.382 0.374 -2.145 1.00 97.12 97 LEU A N 1
ATOM 763 C CA . LEU A 1 97 ? 3.107 -1.010 -1.742 1.00 97.12 97 LEU A CA 1
ATOM 764 C C . LEU A 1 97 ? 2.650 -1.117 -0.285 1.00 97.12 97 LEU A C 1
ATOM 766 O O . LEU A 1 97 ? 1.838 -1.984 0.046 1.00 97.12 97 LEU A O 1
ATOM 770 N N . GLN A 1 98 ? 3.152 -0.244 0.591 1.00 95.75 98 GLN A N 1
ATOM 771 C CA . GLN A 1 98 ? 2.664 -0.152 1.967 1.00 95.75 98 GLN A CA 1
ATOM 772 C C . GLN A 1 98 ? 1.205 0.313 1.989 1.00 95.75 98 GLN A C 1
ATOM 774 O O . GLN A 1 98 ? 0.372 -0.321 2.641 1.00 95.75 98 GLN A O 1
ATOM 779 N N . LEU A 1 99 ? 0.882 1.353 1.216 1.00 94.75 99 LEU A N 1
ATOM 780 C CA . LEU A 1 99 ? -0.484 1.853 1.060 1.00 94.75 99 LEU A CA 1
ATOM 781 C C . LEU A 1 99 ? -1.412 0.810 0.432 1.00 94.75 99 LEU A C 1
ATOM 783 O O . LEU A 1 99 ? -2.509 0.597 0.933 1.00 94.75 99 LEU A O 1
ATOM 787 N N . LEU A 1 100 ? -0.957 0.075 -0.584 1.00 96.12 100 LEU A N 1
ATOM 788 C CA . LEU A 1 100 ? -1.723 -1.013 -1.193 1.00 96.12 100 LEU A CA 1
ATOM 789 C C . LEU A 1 100 ? -2.124 -2.076 -0.158 1.00 96.12 100 LEU A C 1
ATOM 791 O O . LEU A 1 100 ? -3.274 -2.516 -0.126 1.00 96.12 100 LEU A O 1
ATOM 795 N N . ARG A 1 101 ? -1.194 -2.482 0.718 1.00 94.56 101 ARG A N 1
ATOM 796 C CA . ARG A 1 101 ? -1.489 -3.420 1.816 1.00 94.56 101 ARG A CA 1
ATOM 797 C C . ARG A 1 101 ? -2.501 -2.828 2.795 1.00 94.56 101 ARG A C 1
ATOM 799 O O . ARG A 1 101 ? -3.414 -3.534 3.213 1.00 94.56 101 ARG A O 1
ATOM 806 N N . TYR A 1 102 ? -2.362 -1.546 3.126 1.00 92.38 102 TYR A N 1
ATOM 807 C CA . TYR A 1 102 ? -3.309 -0.841 3.985 1.00 92.38 102 TYR A CA 1
ATOM 808 C C . TYR A 1 102 ? -4.717 -0.792 3.371 1.00 92.38 102 TYR A C 1
ATOM 810 O O . TYR A 1 102 ? -5.675 -1.191 4.027 1.00 92.38 102 TYR A O 1
ATOM 818 N N . TYR A 1 103 ? -4.845 -0.427 2.095 1.00 92.50 103 TYR A N 1
ATOM 819 C CA . TYR A 1 103 ? -6.119 -0.379 1.373 1.00 92.50 103 TYR A CA 1
ATOM 820 C C . TYR A 1 103 ? -6.811 -1.736 1.259 1.00 92.50 103 TYR A C 1
ATOM 822 O O . TYR A 1 103 ? -8.035 -1.798 1.200 1.00 92.50 103 TYR A O 1
ATOM 830 N N . ARG A 1 104 ? -6.064 -2.844 1.288 1.00 88.88 104 ARG A N 1
ATOM 831 C CA . ARG A 1 104 ? -6.677 -4.177 1.368 1.00 88.88 104 ARG A CA 1
ATOM 832 C C . ARG A 1 104 ? -7.338 -4.461 2.710 1.00 88.88 104 ARG A C 1
ATOM 834 O O . ARG A 1 104 ? -8.330 -5.179 2.750 1.00 88.88 104 ARG A O 1
ATOM 841 N N . VAL A 1 105 ? -6.786 -3.922 3.793 1.00 90.75 105 VAL A N 1
ATOM 842 C CA . VAL A 1 105 ? -7.345 -4.069 5.143 1.00 90.75 105 VAL A CA 1
ATOM 843 C C . VAL A 1 105 ? -8.443 -3.034 5.394 1.00 90.75 105 VAL A C 1
ATOM 845 O O . VAL A 1 105 ? -9.406 -3.324 6.098 1.00 90.75 105 VAL A O 1
ATOM 848 N N . VAL A 1 106 ? -8.328 -1.848 4.790 1.00 90.06 106 VAL A N 1
ATOM 849 C CA . VAL A 1 106 ? -9.270 -0.731 4.935 1.00 90.06 106 VAL A CA 1
ATOM 850 C C . VAL A 1 106 ? -9.736 -0.248 3.549 1.00 90.06 106 VAL A C 1
ATOM 852 O O . VAL A 1 106 ? -9.270 0.786 3.068 1.00 90.06 106 VAL A O 1
ATOM 855 N N . PRO A 1 107 ? -10.671 -0.957 2.883 1.00 80.19 107 PRO A N 1
ATOM 856 C CA . PRO A 1 107 ? -11.078 -0.644 1.505 1.00 80.19 107 PRO A CA 1
ATOM 857 C C . PRO A 1 107 ? -11.735 0.727 1.321 1.00 80.19 107 PRO A C 1
ATOM 859 O O . PRO A 1 107 ? -11.690 1.296 0.238 1.00 80.19 107 PRO A O 1
ATOM 862 N N . GLN A 1 108 ? -12.336 1.286 2.374 1.00 81.12 108 GLN A N 1
ATOM 863 C CA . GLN A 1 108 ? -12.912 2.635 2.331 1.00 81.12 108 GLN A CA 1
ATOM 864 C C . GLN A 1 108 ? -11.836 3.719 2.147 1.00 81.12 108 GLN A C 1
ATOM 866 O O . GLN A 1 108 ? -12.111 4.768 1.571 1.00 81.12 108 GLN A O 1
ATOM 871 N N . ALA A 1 109 ? -10.597 3.461 2.582 1.00 78.31 109 ALA A N 1
ATOM 872 C CA . ALA A 1 109 ? -9.513 4.433 2.496 1.00 78.31 109 ALA A CA 1
ATOM 873 C C . ALA A 1 109 ? -8.990 4.629 1.063 1.00 78.31 109 ALA A C 1
ATOM 875 O O . ALA A 1 109 ? -8.593 5.739 0.720 1.00 78.31 109 ALA A O 1
ATOM 876 N N . SER A 1 110 ? -9.024 3.599 0.206 1.00 78.38 110 SER A N 1
ATOM 877 C CA . SER A 1 110 ? -8.647 3.769 -1.207 1.00 78.38 110 SER A CA 1
ATOM 878 C C . SER A 1 110 ? -9.667 4.607 -1.973 1.00 78.38 110 SER A C 1
ATOM 880 O O . SER A 1 110 ? -9.293 5.374 -2.854 1.00 78.38 110 SER A O 1
ATOM 882 N N . GLN A 1 111 ? -10.950 4.490 -1.616 1.00 74.25 111 GLN A N 1
ATOM 883 C CA . GLN A 1 111 ? -12.028 5.272 -2.222 1.00 74.25 111 GLN A CA 1
ATOM 884 C C . GLN A 1 111 ? -11.942 6.744 -1.813 1.00 74.25 111 GLN A C 1
ATOM 886 O O . GLN A 1 111 ? -12.108 7.617 -2.659 1.00 74.25 111 GLN A O 1
ATOM 891 N N . ALA A 1 112 ? -11.628 7.016 -0.542 1.00 75.19 112 ALA A N 1
ATOM 892 C CA . ALA A 1 112 ? -11.388 8.372 -0.056 1.00 75.19 112 ALA A CA 1
ATOM 893 C C . ALA A 1 112 ? -10.173 9.015 -0.743 1.00 75.19 112 ALA A C 1
ATOM 895 O O . ALA A 1 112 ? -10.296 10.111 -1.276 1.00 75.19 112 ALA A O 1
ATOM 896 N N . ALA A 1 113 ? -9.046 8.300 -0.842 1.00 73.81 113 ALA A N 1
ATOM 897 C CA . ALA A 1 113 ? -7.855 8.803 -1.530 1.00 73.81 113 ALA A CA 1
ATOM 898 C C . ALA A 1 113 ? -8.121 9.115 -3.015 1.00 73.81 113 ALA A C 1
ATOM 900 O O . ALA A 1 113 ? -7.679 10.140 -3.527 1.00 73.81 113 ALA A O 1
ATOM 901 N N . ALA A 1 114 ? -8.887 8.265 -3.705 1.00 69.12 114 ALA A N 1
ATOM 902 C CA . ALA A 1 114 ? -9.287 8.520 -5.087 1.00 69.12 114 ALA A CA 1
ATOM 903 C C . ALA A 1 114 ? -10.215 9.745 -5.223 1.00 69.12 114 ALA A C 1
ATOM 905 O O . ALA A 1 114 ? -10.127 10.463 -6.216 1.00 69.12 114 ALA A O 1
ATOM 906 N N . ALA A 1 115 ? -11.087 9.996 -4.240 1.00 67.88 115 ALA A N 1
ATOM 907 C CA . ALA A 1 115 ? -12.003 11.137 -4.237 1.00 67.88 115 ALA A CA 1
ATOM 908 C C . ALA A 1 115 ? -11.298 12.465 -3.905 1.00 67.88 115 ALA A C 1
ATOM 910 O O . ALA A 1 115 ? -11.553 13.479 -4.558 1.00 67.88 115 ALA A O 1
ATOM 911 N N . ASP A 1 116 ? -10.383 12.452 -2.936 1.00 65.81 116 ASP A N 1
ATOM 912 C CA . ASP A 1 116 ? -9.632 13.637 -2.515 1.00 65.81 116 ASP A CA 1
ATOM 913 C C . ASP A 1 116 ? -8.681 14.120 -3.625 1.00 65.81 116 ASP A C 1
ATOM 915 O O . ASP A 1 116 ? -8.544 15.319 -3.847 1.00 65.81 116 ASP A O 1
ATOM 919 N N . LEU A 1 117 ? -8.086 13.199 -4.393 1.00 62.50 117 LEU A N 1
ATOM 920 C CA . LEU A 1 117 ? -7.151 13.527 -5.479 1.00 62.50 117 LEU A CA 1
ATOM 921 C C . LEU A 1 117 ? -7.831 13.847 -6.819 1.00 62.50 117 LEU A C 1
ATOM 923 O O . LEU A 1 117 ? -7.212 14.454 -7.689 1.00 62.50 117 LEU A O 1
ATOM 927 N N . ALA A 1 118 ? -9.101 13.470 -6.998 1.00 58.81 118 ALA A N 1
ATOM 928 C CA . ALA A 1 118 ? -9.913 13.907 -8.139 1.00 58.81 118 ALA A CA 1
ATOM 929 C C . ALA A 1 118 ? -10.411 15.360 -7.993 1.00 58.81 118 ALA A C 1
ATOM 931 O O . ALA A 1 118 ? -11.021 15.902 -8.915 1.00 58.81 118 ALA A O 1
ATOM 932 N N . SER A 1 119 ? -10.149 15.984 -6.843 1.00 48.72 119 SER A N 1
ATOM 933 C CA . SER A 1 119 ? -10.613 17.319 -6.484 1.00 48.72 119 SER A CA 1
ATOM 934 C C . SER A 1 119 ? -9.446 18.322 -6.502 1.00 48.72 119 SER A C 1
ATOM 936 O O . SER A 1 119 ? -8.915 18.677 -5.457 1.00 48.72 119 SER A O 1
ATOM 938 N N . GLU A 1 120 ? -9.043 18.806 -7.681 1.00 51.22 120 GLU A N 1
ATOM 939 C CA . GLU A 1 120 ? -8.208 20.020 -7.829 1.00 51.22 120 GLU A CA 1
ATOM 940 C C . GLU A 1 120 ? -9.008 21.157 -8.515 1.00 51.22 120 GLU A C 1
ATOM 942 O O . GLU A 1 120 ? -10.033 20.896 -9.147 1.00 51.22 120 GLU A O 1
ATOM 947 N N . PRO A 1 121 ? -8.646 22.440 -8.307 1.00 52.84 121 PRO A N 1
ATOM 948 C CA . PRO A 1 121 ? -9.438 23.361 -7.497 1.00 52.84 121 PRO A CA 1
ATOM 949 C C . PRO A 1 121 ? -10.427 24.190 -8.323 1.00 52.84 121 PRO A C 1
ATOM 951 O O . PRO A 1 121 ? -10.045 24.908 -9.246 1.00 52.84 121 PRO A O 1
ATOM 954 N N . VAL A 1 122 ? -11.695 24.182 -7.917 1.00 42.75 122 VAL A N 1
ATOM 955 C CA . VAL A 1 122 ? -12.655 25.227 -8.289 1.00 42.75 122 VAL A CA 1
ATOM 956 C C . VAL A 1 122 ? -12.919 26.068 -7.041 1.00 42.75 122 VAL A C 1
ATOM 958 O O . VAL A 1 122 ? -13.109 25.531 -5.954 1.00 42.75 122 VAL A O 1
ATOM 961 N N . GLU A 1 123 ? -12.841 27.380 -7.233 1.00 45.50 123 GLU A N 1
ATOM 962 C CA . GLU A 1 123 ? -13.001 28.506 -6.306 1.00 45.50 123 GLU A CA 1
ATOM 963 C C . GLU A 1 123 ? -13.957 28.352 -5.098 1.00 45.50 123 GLU A C 1
ATOM 965 O O . GLU A 1 123 ? -14.886 27.540 -5.108 1.00 45.50 123 GLU A O 1
ATOM 970 N N . PRO A 1 124 ? -13.767 29.172 -4.037 1.00 52.12 124 PRO A N 1
ATOM 971 C CA . PRO A 1 1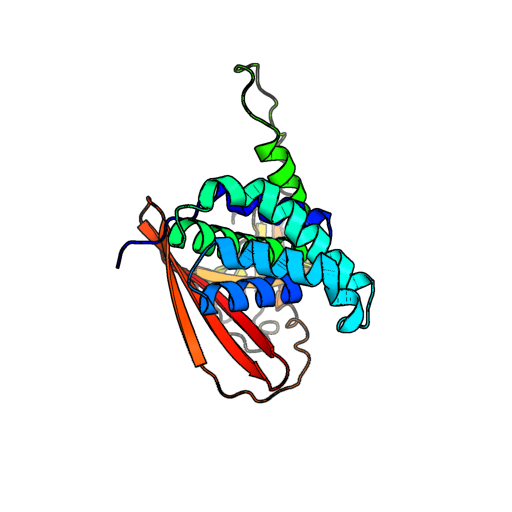24 ? -14.399 28.981 -2.738 1.00 52.12 124 PRO A CA 1
ATOM 972 C C . PRO A 1 124 ? -15.886 29.339 -2.794 1.00 52.12 124 PRO A C 1
ATOM 974 O O . PRO A 1 124 ? -16.288 30.468 -2.521 1.00 52.12 124 PRO A O 1
ATOM 977 N N . SER A 1 125 ? -16.730 28.360 -3.100 1.00 46.75 125 SER A N 1
ATOM 978 C CA . SER A 1 125 ? -18.173 28.494 -2.942 1.00 46.75 125 SER A CA 1
ATOM 979 C C . SER A 1 125 ? -18.639 27.678 -1.746 1.00 46.75 125 SER A C 1
ATOM 981 O O . SER A 1 125 ? -18.693 26.454 -1.782 1.00 46.75 125 SER A O 1
ATOM 983 N N . LYS A 1 126 ? -18.956 28.418 -0.679 1.00 43.62 126 LYS A N 1
ATOM 984 C CA . LYS A 1 126 ? -19.969 28.118 0.341 1.00 43.62 126 LYS A CA 1
ATOM 985 C C . LYS A 1 126 ? -20.041 26.674 0.849 1.00 43.62 126 LYS A C 1
ATOM 987 O O . LYS A 1 126 ? -20.687 25.814 0.265 1.00 43.62 126 LYS A O 1
ATOM 992 N N . ALA A 1 127 ? -19.535 26.519 2.072 1.00 50.28 127 ALA A N 1
ATOM 993 C CA . ALA A 1 127 ? -20.297 25.959 3.186 1.00 50.28 127 ALA A CA 1
ATOM 994 C C . ALA A 1 127 ? -21.260 24.814 2.819 1.00 50.28 127 ALA A C 1
ATOM 996 O O . ALA A 1 127 ? -22.471 25.004 2.735 1.00 50.28 127 ALA A O 1
ATOM 997 N N . ALA A 1 128 ? -20.717 23.609 2.683 1.00 45.19 128 ALA A N 1
ATOM 998 C CA . ALA A 1 128 ? -21.462 22.406 3.009 1.00 45.19 128 ALA A CA 1
ATOM 999 C C . ALA A 1 128 ? -20.941 21.920 4.362 1.00 45.19 128 ALA A C 1
ATOM 1001 O O . ALA A 1 128 ? -19.940 21.209 4.454 1.00 45.19 128 ALA A O 1
ATOM 1002 N N . GLU A 1 129 ? -21.602 22.380 5.424 1.00 46.66 129 GLU A N 1
ATOM 1003 C CA . GLU A 1 129 ? -21.498 21.809 6.760 1.00 46.66 129 GLU A CA 1
ATOM 1004 C C . GLU A 1 129 ? -21.664 20.289 6.643 1.00 46.66 129 GLU A C 1
ATOM 1006 O O . GLU A 1 129 ? -22.761 19.775 6.406 1.00 46.66 129 GLU A O 1
ATOM 1011 N N . LYS A 1 130 ? -20.566 19.541 6.816 1.00 48.94 130 LYS A N 1
ATOM 1012 C CA . LYS A 1 130 ? -20.662 18.152 7.257 1.00 48.94 130 LYS A CA 1
ATOM 1013 C C . LYS A 1 130 ? -21.368 18.220 8.601 1.00 48.94 130 LYS A C 1
ATOM 1015 O O . LYS A 1 130 ? -20.744 18.531 9.611 1.00 48.94 130 LYS A O 1
ATOM 1020 N N . LYS A 1 131 ? -22.677 17.967 8.589 1.00 43.22 131 LYS A N 1
ATOM 1021 C CA . LYS A 1 131 ? -23.468 17.648 9.770 1.00 43.22 131 LYS A CA 1
ATOM 1022 C C . LYS A 1 131 ? -22.670 16.599 10.536 1.00 43.22 131 LYS A C 1
ATOM 1024 O O . LYS A 1 131 ? -22.560 15.460 10.081 1.00 43.22 131 LYS A O 1
ATOM 1029 N N . ALA A 1 132 ? -22.018 17.029 11.615 1.00 48.44 132 ALA A N 1
ATOM 1030 C CA . ALA A 1 132 ? -21.323 16.148 12.528 1.00 48.44 132 ALA A CA 1
ATOM 1031 C C . ALA A 1 132 ? -22.337 15.071 12.897 1.00 48.44 132 ALA A C 1
ATOM 1033 O O . ALA A 1 132 ? -23.397 15.387 13.439 1.00 48.44 132 ALA A O 1
ATOM 1034 N N . ALA A 1 133 ? -22.070 13.829 12.492 1.00 52.00 133 ALA A N 1
ATOM 1035 C CA . ALA A 1 133 ? -22.834 12.707 12.992 1.00 52.00 133 ALA A CA 1
ATOM 1036 C C . ALA A 1 133 ? -22.719 12.804 14.511 1.00 52.00 133 ALA A C 1
ATOM 1038 O O . ALA A 1 133 ? -21.612 12.734 15.052 1.00 52.00 133 ALA A O 1
ATOM 1039 N N . GLU A 1 134 ? -23.839 13.107 15.165 1.00 58.34 134 GLU A N 1
ATOM 1040 C CA . GLU A 1 134 ? -23.899 13.173 16.615 1.00 58.34 134 GLU A CA 1
ATOM 1041 C C . GLU A 1 134 ? -23.264 11.888 17.148 1.00 58.34 134 GLU A C 1
ATOM 1043 O O . GLU A 1 134 ? -23.568 10.814 16.619 1.00 58.34 134 GLU A O 1
ATOM 1048 N N . PRO A 1 135 ? -22.339 11.973 18.118 1.00 65.75 135 PRO A N 1
ATOM 1049 C CA . PRO A 1 135 ? -21.679 10.794 18.651 1.00 65.75 135 PRO A CA 1
ATOM 1050 C C . PRO A 1 135 ? -22.767 9.819 19.109 1.00 65.75 135 PRO A C 1
ATOM 1052 O O . PRO A 1 135 ? -23.561 10.131 19.998 1.00 65.75 135 PRO A O 1
ATOM 1055 N N . GLN A 1 136 ? -22.859 8.673 18.433 1.00 72.12 136 GLN A N 1
ATOM 1056 C CA . GLN A 1 136 ? -23.774 7.599 18.795 1.00 72.12 136 GLN A CA 1
ATOM 1057 C C . GLN A 1 136 ? -23.067 6.723 19.823 1.00 72.12 136 GLN A C 1
ATOM 1059 O O . GLN A 1 136 ? -21.888 6.400 19.678 1.00 72.12 136 GLN A O 1
ATOM 1064 N N . LEU A 1 137 ? -23.772 6.396 20.905 1.00 76.62 137 LEU A N 1
ATOM 1065 C CA . LEU A 1 137 ? -23.233 5.514 21.934 1.00 76.62 137 LEU A CA 1
ATOM 1066 C C . LEU A 1 137 ? -23.041 4.115 21.342 1.00 76.62 137 LEU A C 1
ATOM 1068 O O . LEU A 1 137 ? -23.937 3.650 20.633 1.00 76.62 137 LEU A O 1
ATOM 1072 N N . PRO A 1 138 ? -21.922 3.440 21.649 1.00 81.50 138 PRO A N 1
ATOM 1073 C CA . PRO A 1 138 ? -21.693 2.087 21.171 1.00 81.50 138 PRO A CA 1
ATOM 1074 C C . PRO A 1 138 ? -22.769 1.143 21.714 1.00 81.50 138 PRO A C 1
ATOM 1076 O O . PRO A 1 138 ? -23.136 1.208 22.892 1.00 81.50 138 PRO A O 1
ATOM 1079 N N . ALA A 1 139 ? -23.275 0.266 20.850 1.00 85.38 139 ALA A N 1
ATOM 1080 C CA . ALA A 1 139 ? -24.314 -0.689 21.214 1.00 85.38 139 ALA A CA 1
ATOM 1081 C C . ALA A 1 139 ? -23.753 -1.833 22.079 1.00 85.38 139 ALA A C 1
ATOM 1083 O O . ALA A 1 139 ? -22.554 -2.119 22.086 1.00 85.38 139 ALA A O 1
ATOM 1084 N N . VAL A 1 140 ? -24.629 -2.535 22.804 1.00 88.19 140 VAL A N 1
ATOM 1085 C CA . VAL A 1 140 ? -24.241 -3.748 23.544 1.00 88.19 140 VAL A CA 1
ATOM 1086 C C . VAL A 1 140 ? -23.716 -4.803 22.561 1.00 88.19 140 VAL A C 1
ATOM 1088 O O . VAL A 1 140 ? -24.383 -5.124 21.581 1.00 88.19 140 VAL A O 1
ATOM 1091 N N . GLY A 1 141 ? -22.520 -5.336 22.824 1.00 84.69 141 GLY A N 1
ATOM 1092 C CA . GLY A 1 141 ? -21.783 -6.252 21.945 1.00 84.69 141 GLY A CA 1
ATOM 1093 C C . GLY A 1 141 ? -20.792 -5.570 20.993 1.00 84.69 141 GLY A C 1
ATOM 1094 O O . GLY A 1 141 ? -20.007 -6.253 20.336 1.00 84.69 141 GLY A O 1
ATOM 1095 N N . GLU A 1 142 ? -20.781 -4.237 20.923 1.00 86.19 142 GLU A N 1
ATOM 1096 C CA . GLU A 1 142 ? -19.822 -3.499 20.106 1.00 86.19 142 GLU A CA 1
ATOM 1097 C C . GLU A 1 142 ? -18.444 -3.433 20.779 1.00 86.19 142 GLU A C 1
ATOM 1099 O O . GLU A 1 142 ? -18.317 -3.332 22.005 1.00 86.19 142 GLU A O 1
ATOM 1104 N N . ILE A 1 143 ? -17.392 -3.496 19.961 1.00 88.88 143 ILE A N 1
ATOM 1105 C CA . ILE A 1 143 ? -16.002 -3.420 20.408 1.00 88.88 143 ILE A CA 1
ATOM 1106 C C . ILE A 1 143 ? -15.441 -2.061 20.014 1.00 88.88 143 ILE A C 1
ATOM 1108 O O . ILE A 1 143 ? -15.375 -1.740 18.830 1.00 88.88 143 ILE A O 1
ATOM 1112 N N . PHE A 1 144 ? -14.931 -1.313 20.988 1.00 91.12 144 PHE A N 1
ATOM 1113 C CA . PHE A 1 144 ? -14.246 -0.049 20.738 1.00 91.12 144 PHE A CA 1
ATOM 1114 C C . PHE A 1 144 ? -12.894 0.013 21.454 1.00 91.12 144 PHE A C 1
ATOM 1116 O O . PHE A 1 144 ? -12.537 -0.847 22.266 1.00 91.12 144 PHE A O 1
ATOM 1123 N N . THR A 1 145 ? -12.101 1.025 21.105 1.00 90.88 145 THR A N 1
ATOM 1124 C CA . THR A 1 145 ? -10.827 1.315 21.773 1.00 90.88 145 THR A CA 1
ATOM 1125 C C . THR A 1 145 ? -10.966 2.615 22.546 1.00 90.88 145 THR A C 1
ATOM 1127 O O . THR A 1 145 ? -11.226 3.654 21.945 1.00 90.88 145 THR A O 1
ATOM 1130 N N . GLY A 1 146 ? -10.793 2.551 23.864 1.00 91.12 146 GLY A N 1
ATOM 1131 C CA . GLY A 1 146 ? -10.842 3.712 24.751 1.00 91.12 146 GLY A CA 1
ATOM 1132 C C . GLY A 1 146 ? -9.510 3.958 25.454 1.00 91.12 146 GLY A C 1
ATOM 1133 O O . GLY A 1 146 ? -8.644 3.077 25.502 1.00 91.12 146 GLY A O 1
ATOM 1134 N N . ARG A 1 147 ? -9.330 5.164 25.998 1.00 91.69 147 ARG A N 1
ATOM 1135 C CA . ARG A 1 147 ? -8.170 5.515 26.830 1.00 91.69 147 ARG A CA 1
ATOM 1136 C C . ARG A 1 147 ? -8.476 5.214 28.294 1.00 91.69 147 ARG A C 1
ATOM 1138 O O . ARG A 1 147 ? -9.553 5.533 28.774 1.00 91.69 147 ARG A O 1
ATOM 1145 N N . VAL A 1 148 ? -7.530 4.619 29.010 1.00 93.25 148 VAL A N 1
ATOM 1146 C CA . VAL A 1 148 ? -7.641 4.371 30.450 1.00 93.25 148 VAL A CA 1
ATOM 1147 C C . VAL A 1 148 ? -7.437 5.689 31.192 1.00 93.25 148 VAL A C 1
ATOM 1149 O O . VAL A 1 148 ? -6.356 6.278 31.115 1.00 93.25 148 VAL A O 1
ATOM 1152 N N . LEU A 1 149 ? -8.482 6.145 31.878 1.00 90.12 149 LEU A N 1
ATOM 1153 C CA . LEU A 1 149 ? -8.489 7.387 32.649 1.00 90.12 149 LEU A CA 1
ATOM 1154 C C . LEU A 1 149 ? -8.007 7.155 34.074 1.00 90.12 149 LEU A C 1
ATOM 1156 O O . LEU A 1 149 ? -7.204 7.935 34.572 1.00 90.12 149 LEU A O 1
ATOM 1160 N N . ASP A 1 150 ? -8.473 6.071 34.691 1.00 90.12 150 ASP A N 1
ATOM 1161 C CA . ASP A 1 150 ? -8.156 5.750 36.076 1.00 90.12 150 ASP A CA 1
ATOM 1162 C C . ASP A 1 150 ? -8.097 4.237 36.300 1.00 90.12 150 ASP A C 1
ATOM 1164 O O . ASP A 1 150 ? -8.729 3.457 35.574 1.00 90.12 150 ASP A O 1
ATOM 1168 N N . VAL A 1 151 ? -7.296 3.823 37.277 1.00 88.81 151 VAL A N 1
ATOM 1169 C CA . VAL A 1 151 ? -7.068 2.420 37.632 1.00 88.81 151 VAL A CA 1
ATOM 1170 C C . VAL A 1 151 ? -7.142 2.284 39.147 1.00 88.81 151 VAL A C 1
ATOM 1172 O O . VAL A 1 151 ? -6.195 2.634 39.845 1.00 88.81 151 VAL A O 1
ATOM 1175 N N . ASP A 1 152 ? -8.230 1.686 39.619 1.00 87.88 152 ASP A N 1
ATOM 1176 C CA . ASP A 1 152 ? -8.425 1.304 41.014 1.00 87.88 152 ASP A CA 1
ATOM 1177 C C . ASP A 1 152 ? -8.202 -0.201 41.215 1.00 87.88 152 ASP A C 1
ATOM 1179 O O . ASP A 1 152 ? -8.159 -0.990 40.266 1.00 87.88 152 ASP A O 1
ATOM 1183 N N . GLU A 1 153 ? -8.141 -0.629 42.477 1.00 83.50 153 GLU A N 1
ATOM 1184 C CA . GLU A 1 153 ? -8.080 -2.053 42.844 1.00 83.50 153 GLU A CA 1
ATOM 1185 C C . GLU A 1 153 ? -9.319 -2.837 42.371 1.00 83.50 153 GLU A C 1
ATOM 1187 O O . GLU A 1 153 ? -9.227 -4.021 42.049 1.00 83.50 153 GLU A O 1
ATOM 1192 N N . ASN A 1 154 ? -10.473 -2.168 42.276 1.00 84.62 154 ASN A N 1
ATOM 1193 C CA . ASN A 1 154 ? -11.759 -2.801 41.973 1.00 84.62 154 ASN A CA 1
ATOM 1194 C C . ASN A 1 154 ? -12.228 -2.596 40.525 1.00 84.62 154 ASN A C 1
ATOM 1196 O O . ASN A 1 154 ? -13.050 -3.374 40.021 1.00 84.62 154 ASN A O 1
ATOM 1200 N N . ALA A 1 155 ? -11.749 -1.550 39.850 1.00 88.88 155 ALA A N 1
ATOM 1201 C CA . ALA A 1 155 ? -12.238 -1.174 38.532 1.00 88.88 155 ALA A CA 1
ATOM 1202 C C . ALA A 1 155 ? -11.223 -0.357 37.725 1.00 88.88 155 ALA A C 1
ATOM 1204 O O . ALA A 1 155 ? -10.389 0.357 38.267 1.00 88.88 155 ALA A O 1
ATOM 1205 N N . VAL A 1 156 ? -11.341 -0.431 36.400 1.00 90.94 156 VAL A N 1
ATOM 1206 C CA . VAL A 1 156 ? -10.592 0.406 35.457 1.00 90.94 156 VAL A CA 1
ATOM 1207 C C . VAL A 1 156 ? -11.572 1.291 34.702 1.00 90.94 156 VAL A C 1
ATOM 1209 O O . VAL A 1 156 ? -12.490 0.786 34.046 1.00 90.94 156 VAL A O 1
ATOM 1212 N N . ALA A 1 157 ? -11.369 2.603 34.786 1.00 91.38 157 ALA A N 1
ATOM 1213 C CA . ALA A 1 157 ? -12.168 3.602 34.097 1.00 91.38 157 ALA A CA 1
ATOM 1214 C C . ALA A 1 157 ? -11.596 3.865 32.698 1.00 91.38 157 ALA A C 1
ATOM 1216 O O . ALA A 1 157 ? -10.408 4.151 32.527 1.00 91.38 157 ALA A O 1
ATOM 1217 N N . VAL A 1 158 ? -12.449 3.770 31.683 1.00 92.25 158 VAL A N 1
ATOM 1218 C CA . VAL A 1 158 ? -12.097 3.898 30.269 1.00 92.25 158 VAL A CA 1
ATOM 1219 C C . VAL A 1 158 ? -12.960 4.976 29.621 1.00 92.25 158 VAL A C 1
ATOM 1221 O O . VAL A 1 158 ? -14.185 4.973 29.732 1.00 92.25 158 VAL A O 1
ATOM 1224 N N . GLU A 1 159 ? -12.307 5.893 28.919 1.00 91.94 159 GLU A N 1
ATOM 1225 C CA . GLU A 1 159 ? -12.934 6.941 28.124 1.00 91.94 159 GLU A CA 1
ATOM 1226 C C . GLU A 1 159 ? -13.674 6.346 26.922 1.00 91.94 159 GLU A C 1
ATOM 1228 O O . GLU A 1 159 ? -13.117 5.538 26.168 1.00 91.94 159 GLU A O 1
ATOM 1233 N N . VAL A 1 160 ? -14.921 6.777 26.727 1.00 90.50 160 VAL A N 1
ATOM 1234 C CA . VAL A 1 160 ? -15.721 6.427 25.552 1.00 90.50 160 VAL A CA 1
ATOM 1235 C C . VAL A 1 160 ? -15.462 7.481 24.469 1.00 90.50 160 VAL A C 1
ATOM 1237 O O . VAL A 1 160 ? -15.731 8.660 24.703 1.00 90.50 160 VAL A O 1
ATOM 1240 N N . PRO A 1 161 ? -14.942 7.107 23.287 1.00 85.38 161 PRO A N 1
ATOM 1241 C CA . PRO A 1 161 ? -14.604 8.075 22.249 1.00 85.38 161 PRO A CA 1
ATOM 1242 C C . PRO A 1 161 ? -15.840 8.872 21.814 1.00 85.38 161 PRO A C 1
ATOM 1244 O O . PRO A 1 161 ? -16.901 8.306 21.563 1.00 85.38 161 PRO A O 1
ATOM 1247 N N . GLY A 1 162 ? -15.697 10.196 21.726 1.00 82.50 162 GLY A N 1
ATOM 1248 C CA . GLY A 1 162 ? -16.784 11.100 21.332 1.00 82.50 162 GLY A CA 1
ATOM 1249 C C . GLY A 1 162 ? -17.721 11.525 22.468 1.00 82.50 162 GLY A C 1
ATOM 1250 O O . GLY A 1 162 ? -18.616 12.334 22.232 1.00 82.50 162 GLY A O 1
ATOM 1251 N N . PHE A 1 163 ? -17.504 11.049 23.699 1.00 83.25 163 PHE A N 1
ATOM 1252 C CA . PHE A 1 163 ? -18.272 11.458 24.873 1.00 83.25 163 PHE A CA 1
ATOM 1253 C C . PHE A 1 163 ? -17.349 11.974 25.973 1.00 83.25 163 PHE A C 1
ATOM 1255 O O . PHE A 1 163 ? -16.344 11.356 26.305 1.00 83.25 163 PHE A O 1
ATOM 1262 N N . GLY A 1 164 ? -17.715 13.110 26.571 1.00 80.75 164 GLY A N 1
ATOM 1263 C CA . GLY A 1 164 ? -17.043 13.583 27.777 1.00 80.75 164 GLY A CA 1
ATOM 1264 C C . GLY A 1 164 ? -17.290 12.633 28.950 1.00 80.75 164 GLY A C 1
ATOM 1265 O O . GLY A 1 164 ? -18.365 12.036 29.052 1.00 80.75 164 GLY A O 1
ATOM 1266 N N . VAL A 1 165 ? -16.320 12.560 29.865 1.00 80.19 165 VAL A N 1
ATOM 1267 C CA . VAL A 1 165 ? -16.349 11.736 31.092 1.00 80.19 165 VAL A CA 1
ATOM 1268 C C . VAL A 1 165 ? -17.617 11.972 31.924 1.00 80.19 165 VAL A C 1
ATOM 1270 O O . VAL A 1 165 ? -18.123 11.073 32.590 1.00 80.19 165 VAL A O 1
ATOM 1273 N N . GLU A 1 166 ? -18.173 13.181 31.847 1.00 80.44 166 GLU A N 1
ATOM 1274 C CA . GLU A 1 166 ? -19.397 13.563 32.548 1.00 80.44 166 GLU A CA 1
ATOM 1275 C C . GLU A 1 166 ? -20.666 12.946 31.947 1.00 80.44 166 GLU A C 1
ATOM 1277 O O . GLU A 1 166 ? -21.656 12.798 32.657 1.00 80.44 166 GLU A O 1
ATOM 1282 N N . LYS A 1 167 ? -20.649 12.577 30.660 1.00 84.38 167 LYS A N 1
ATOM 1283 C CA . LYS A 1 167 ? -21.809 12.059 29.920 1.00 84.38 167 LYS A CA 1
ATOM 1284 C C . LYS A 1 167 ? -21.757 10.541 29.762 1.00 84.38 167 LYS A C 1
ATOM 1286 O O . LYS A 1 167 ? -22.785 9.888 29.951 1.00 84.38 167 LYS A O 1
ATOM 1291 N N . ALA A 1 168 ? -20.588 9.980 29.443 1.00 86.81 168 ALA A N 1
ATOM 1292 C CA . ALA A 1 168 ? -20.406 8.536 29.334 1.00 86.81 168 ALA A CA 1
ATOM 1293 C C . ALA A 1 168 ? -19.048 8.074 29.880 1.00 86.81 168 ALA A C 1
ATOM 1295 O O . ALA A 1 168 ? -18.008 8.631 29.533 1.00 86.81 168 ALA A O 1
ATOM 1296 N N . LEU A 1 169 ? -19.065 7.015 30.693 1.00 89.81 169 LEU A N 1
ATOM 1297 C CA . LEU A 1 169 ? -17.864 6.401 31.257 1.00 89.81 169 LEU A CA 1
ATOM 1298 C C . LEU A 1 169 ? -17.914 4.879 31.102 1.00 89.81 169 LEU A C 1
ATOM 1300 O O . LEU A 1 169 ? -18.886 4.230 31.491 1.00 89.81 169 LEU A O 1
ATOM 1304 N N . GLY A 1 170 ? -16.849 4.302 30.553 1.00 91.44 170 GLY A N 1
ATOM 1305 C CA . GLY A 1 170 ? -16.649 2.861 30.508 1.00 91.44 170 GLY A CA 1
ATOM 1306 C C . GLY A 1 170 ? -16.007 2.359 31.796 1.00 91.44 170 GLY A C 1
ATOM 1307 O O . GLY A 1 170 ? -15.029 2.934 32.262 1.00 91.44 170 GLY A O 1
ATOM 1308 N N . VAL A 1 171 ? -16.527 1.279 32.371 1.00 92.50 171 VAL A N 1
ATOM 1309 C CA . VAL A 1 171 ? -15.976 0.667 33.586 1.00 92.50 171 VAL A CA 1
ATOM 1310 C C . VAL A 1 171 ? -15.732 -0.817 33.345 1.00 92.50 171 VAL A C 1
ATOM 1312 O O . VAL A 1 171 ? -16.660 -1.574 33.050 1.00 92.50 171 VAL A O 1
ATOM 1315 N N . ILE A 1 172 ? -14.479 -1.244 33.503 1.00 90.44 172 ILE A N 1
ATOM 1316 C CA . ILE A 1 172 ? -14.092 -2.658 33.526 1.00 90.44 172 ILE A CA 1
ATOM 1317 C C . ILE A 1 172 ? -13.973 -3.077 34.991 1.00 90.44 172 ILE A C 1
ATOM 1319 O O . ILE A 1 172 ? -13.153 -2.528 35.721 1.00 90.44 172 ILE A O 1
ATOM 1323 N N . ARG A 1 173 ? -14.773 -4.049 35.436 1.00 89.25 173 ARG A N 1
ATOM 1324 C CA . ARG A 1 173 ? -14.650 -4.609 36.795 1.00 89.25 173 ARG A CA 1
ATOM 1325 C C . ARG A 1 173 ? -13.430 -5.522 36.889 1.00 89.25 173 ARG A C 1
ATOM 1327 O O . ARG A 1 173 ? -13.118 -6.205 35.914 1.00 89.25 173 ARG A O 1
ATOM 1334 N N . ALA A 1 174 ? -12.808 -5.599 38.065 1.00 82.75 174 ALA A N 1
ATOM 1335 C CA . ALA A 1 174 ? -11.620 -6.425 38.289 1.00 82.75 174 ALA A CA 1
ATOM 1336 C C . ALA A 1 174 ? -11.795 -7.896 37.852 1.00 82.75 174 ALA A C 1
ATOM 1338 O O . ALA A 1 174 ? -10.912 -8.466 37.214 1.00 82.75 174 ALA A O 1
ATOM 1339 N N . GLU A 1 175 ? -12.976 -8.474 38.083 1.00 84.31 175 GLU A N 1
ATOM 1340 C CA . GLU A 1 175 ? -13.345 -9.842 37.676 1.00 84.31 175 GLU A CA 1
ATOM 1341 C C . GLU A 1 175 ? -13.258 -10.082 36.158 1.00 84.31 175 GLU A C 1
ATOM 1343 O O . GLU A 1 175 ? -13.064 -11.209 35.710 1.00 84.31 175 GLU A O 1
ATOM 1348 N N . ARG A 1 176 ? -13.392 -9.022 35.350 1.00 82.69 176 ARG A N 1
ATOM 1349 C CA . ARG A 1 176 ? -13.413 -9.073 33.879 1.00 82.69 176 ARG A CA 1
ATOM 1350 C C . ARG A 1 176 ? -12.103 -8.617 33.234 1.00 82.69 176 ARG A C 1
ATOM 1352 O O . ARG A 1 176 ? -12.060 -8.439 32.019 1.00 82.69 176 ARG A O 1
ATOM 1359 N N . LEU A 1 177 ? -11.044 -8.413 34.023 1.00 78.88 177 LEU A N 1
ATOM 1360 C CA . LEU A 1 177 ? -9.735 -7.984 33.519 1.00 78.88 177 LEU A CA 1
ATOM 1361 C C . LEU A 1 177 ? -8.928 -9.114 32.859 1.00 78.88 177 LEU A C 1
ATOM 1363 O O . LEU A 1 177 ? -7.921 -8.824 32.216 1.00 78.88 177 LEU A O 1
ATOM 1367 N N . GLU A 1 178 ? -9.335 -10.383 32.998 1.00 79.19 178 GLU A N 1
ATOM 1368 C CA . GLU A 1 178 ? -8.647 -11.560 32.422 1.00 79.19 178 GLU A CA 1
ATOM 1369 C C . GLU A 1 178 ? -7.119 -11.561 32.681 1.00 79.19 178 GLU A C 1
ATOM 1371 O O . GLU A 1 178 ? -6.317 -11.961 31.838 1.00 79.19 178 GLU A O 1
ATOM 1376 N N . GLY A 1 179 ? -6.690 -11.045 33.841 1.00 75.38 179 GLY A N 1
ATOM 1377 C CA . GLY A 1 179 ? -5.275 -10.940 34.226 1.00 75.38 179 GLY A CA 1
ATOM 1378 C C . GLY A 1 179 ? -4.477 -9.822 33.536 1.00 75.38 179 GLY A C 1
ATOM 1379 O O . GLY A 1 179 ? -3.272 -9.699 33.771 1.00 75.38 179 GLY A O 1
ATOM 1380 N N . ARG A 1 180 ? -5.106 -8.977 32.707 1.00 79.50 180 ARG A N 1
ATOM 1381 C CA . ARG A 1 180 ? -4.442 -7.831 32.069 1.00 79.50 180 ARG A CA 1
ATOM 1382 C C . ARG A 1 180 ? -4.295 -6.669 33.046 1.00 79.50 180 ARG A C 1
ATOM 1384 O O . ARG A 1 180 ? -5.263 -6.215 33.648 1.00 79.50 180 ARG A O 1
ATOM 1391 N N . LYS A 1 181 ? -3.071 -6.148 33.158 1.00 84.62 181 LYS A N 1
ATOM 1392 C CA . LYS A 1 181 ? -2.764 -4.952 33.953 1.00 84.62 181 LYS A CA 1
ATOM 1393 C C . LYS A 1 181 ? -2.810 -3.713 33.064 1.00 84.62 181 LYS A C 1
ATOM 1395 O O . LYS A 1 181 ? -2.020 -3.596 32.126 1.00 84.62 181 LYS A O 1
ATOM 1400 N N . TYR A 1 182 ? -3.716 -2.793 33.373 1.00 87.44 182 TYR A N 1
ATOM 1401 C CA . TYR A 1 182 ? -3.800 -1.492 32.717 1.00 87.44 182 TYR A CA 1
ATOM 1402 C C . TYR A 1 182 ? -3.007 -0.441 33.496 1.00 87.44 182 TYR A C 1
ATOM 1404 O O . TYR A 1 182 ? -2.741 -0.592 34.686 1.00 87.44 182 TYR A O 1
ATOM 1412 N N . ARG A 1 183 ? -2.589 0.612 32.797 1.00 89.19 183 ARG A N 1
ATOM 1413 C CA . ARG A 1 183 ? -1.975 1.806 33.382 1.00 89.19 183 ARG A CA 1
ATOM 1414 C C . ARG A 1 183 ? -2.730 3.017 32.861 1.00 89.19 183 ARG A C 1
ATOM 1416 O O . ARG A 1 183 ? -3.191 2.991 31.718 1.00 89.19 183 ARG A O 1
ATOM 1423 N N . VAL A 1 184 ? -2.823 4.058 33.677 1.00 90.94 184 VAL A N 1
ATOM 1424 C CA . VAL A 1 184 ? -3.401 5.341 33.268 1.00 90.94 184 VAL A CA 1
ATOM 1425 C C . VAL A 1 184 ? -2.688 5.848 32.010 1.00 90.94 184 VAL A C 1
ATOM 1427 O O . VAL A 1 184 ? -1.463 5.767 31.904 1.00 90.94 184 VAL A O 1
ATOM 1430 N N . GLY A 1 185 ? -3.460 6.304 31.024 1.00 87.00 185 GLY A N 1
ATOM 1431 C CA . GLY A 1 185 ? -2.963 6.765 29.725 1.00 87.00 185 GLY A CA 1
ATOM 1432 C C . GLY A 1 185 ? -2.792 5.676 28.658 1.00 87.00 185 GLY A C 1
ATOM 1433 O O . GLY A 1 185 ? -2.647 6.014 27.482 1.00 87.00 185 GLY A O 1
ATOM 1434 N N . ASN A 1 186 ? -2.866 4.387 29.010 1.00 89.69 186 ASN A N 1
ATOM 1435 C CA . ASN A 1 186 ? -2.860 3.314 28.012 1.00 89.69 186 ASN A CA 1
ATOM 1436 C C . ASN A 1 186 ? -4.191 3.237 27.257 1.00 89.69 186 ASN A C 1
ATOM 1438 O O . ASN A 1 186 ? -5.223 3.731 27.704 1.00 89.69 186 ASN A O 1
ATOM 1442 N N . THR A 1 187 ? -4.178 2.561 26.113 1.00 90.56 187 THR A N 1
ATOM 1443 C CA . THR A 1 187 ? -5.387 2.229 25.359 1.00 90.56 187 THR A CA 1
ATOM 1444 C C . THR A 1 187 ? -5.864 0.819 25.697 1.00 90.56 187 THR A C 1
ATOM 1446 O O . THR A 1 187 ? -5.070 -0.111 25.863 1.00 90.56 187 THR A O 1
ATOM 1449 N N . ALA A 1 188 ? -7.178 0.654 25.809 1.00 89.62 188 ALA A N 1
ATOM 1450 C CA . ALA A 1 188 ? -7.832 -0.616 26.081 1.00 89.62 188 ALA A CA 1
ATOM 1451 C C . ALA A 1 188 ? -8.842 -0.920 24.973 1.00 89.62 188 ALA A C 1
ATOM 1453 O O . ALA A 1 188 ? -9.709 -0.102 24.670 1.00 89.62 188 ALA A O 1
ATOM 1454 N N . ARG A 1 189 ? -8.729 -2.110 24.375 1.00 90.44 189 ARG A N 1
ATOM 1455 C CA . ARG A 1 189 ? -9.740 -2.649 23.463 1.00 90.44 189 ARG A CA 1
ATOM 1456 C C . ARG A 1 189 ? -10.770 -3.421 24.278 1.00 90.44 189 ARG A C 1
ATOM 1458 O O . ARG A 1 189 ? -10.429 -4.430 24.901 1.00 90.44 189 ARG A O 1
ATOM 1465 N N . VAL A 1 190 ? -11.997 -2.930 24.274 1.00 92.38 190 VAL A N 1
ATOM 1466 C CA . VAL A 1 190 ? -13.063 -3.340 25.188 1.00 92.38 190 VAL A CA 1
ATOM 1467 C C . VAL A 1 190 ? -14.346 -3.614 24.421 1.00 92.38 190 VAL A C 1
ATOM 1469 O O . VAL A 1 190 ? -14.610 -2.990 23.398 1.00 92.38 190 VAL A O 1
ATOM 1472 N N . GLU A 1 191 ? -15.126 -4.563 24.918 1.00 91.50 191 GLU A N 1
ATOM 1473 C CA . GLU A 1 191 ? -16.456 -4.899 24.416 1.00 91.50 191 GLU A CA 1
ATOM 1474 C C . GLU A 1 191 ? -17.510 -4.429 25.422 1.00 91.50 191 GLU A C 1
ATOM 1476 O O . GLU A 1 191 ? -17.353 -4.641 26.631 1.00 91.50 191 GLU A O 1
ATOM 1481 N N . VAL A 1 192 ? -18.580 -3.801 24.928 1.00 93.00 192 VAL A N 1
ATOM 1482 C CA . VAL A 1 192 ? -19.708 -3.354 25.754 1.00 93.00 192 VAL A CA 1
ATOM 1483 C C . VAL A 1 192 ? -20.561 -4.555 26.148 1.00 93.00 192 VAL A C 1
ATOM 1485 O O . VAL A 1 192 ? -21.161 -5.205 25.299 1.00 93.00 192 VAL A O 1
ATOM 1488 N N . VAL A 1 193 ? -20.649 -4.837 27.445 1.00 90.50 193 VAL A N 1
ATOM 1489 C CA . VAL A 1 193 ? -21.460 -5.936 27.993 1.00 90.50 193 VAL A CA 1
ATOM 1490 C C . VAL A 1 193 ? -22.840 -5.453 28.412 1.00 90.50 193 VAL A C 1
ATOM 1492 O O . VAL A 1 193 ? -23.826 -6.158 28.224 1.00 90.50 193 VAL A O 1
ATOM 1495 N N . ALA A 1 194 ? -22.913 -4.264 29.003 1.00 89.25 194 ALA A N 1
ATOM 1496 C CA . ALA A 1 194 ? -24.169 -3.677 29.442 1.00 89.25 194 ALA A CA 1
ATOM 1497 C C . ALA A 1 194 ? -24.080 -2.152 29.446 1.00 89.25 194 ALA A C 1
ATOM 1499 O O . ALA A 1 194 ? -23.004 -1.576 29.598 1.00 89.25 194 ALA A O 1
ATOM 1500 N N . GLN A 1 195 ? -25.232 -1.503 29.330 1.00 91.06 195 GLN A N 1
ATOM 1501 C CA . GLN A 1 195 ? -25.383 -0.059 29.449 1.00 91.06 195 GLN A CA 1
ATOM 1502 C C . GLN A 1 195 ? -26.353 0.231 30.593 1.00 91.06 195 GLN A C 1
ATOM 1504 O O . GLN A 1 195 ? -27.441 -0.340 30.644 1.00 91.06 195 GLN A O 1
ATOM 1509 N N . ARG A 1 196 ? -25.971 1.124 31.511 1.00 88.00 196 ARG A N 1
ATOM 1510 C CA . ARG A 1 196 ? -26.849 1.603 32.585 1.00 88.00 196 ARG A CA 1
ATOM 1511 C C . ARG A 1 196 ? -26.878 3.125 32.613 1.00 88.00 196 ARG A C 1
ATOM 1513 O O . ARG A 1 196 ? -25.833 3.769 32.539 1.00 88.00 196 ARG A O 1
ATOM 1520 N N . THR A 1 197 ? -28.068 3.690 32.758 1.00 88.31 197 THR A N 1
ATOM 1521 C CA . THR A 1 197 ? -28.270 5.136 32.892 1.00 88.31 197 THR A CA 1
ATOM 1522 C C . THR A 1 197 ? -28.515 5.460 34.360 1.00 88.31 197 THR A C 1
ATOM 1524 O O . THR A 1 197 ? -29.367 4.846 35.002 1.00 88.31 197 THR A O 1
ATOM 1527 N N . LEU A 1 198 ? -27.743 6.390 34.915 1.00 86.25 198 LEU A N 1
ATOM 1528 C CA . LEU A 1 198 ? -27.923 6.890 36.277 1.00 86.25 198 LEU A CA 1
ATOM 1529 C C . LEU A 1 198 ? -29.048 7.929 36.338 1.00 86.25 198 LEU A C 1
ATOM 1531 O O . LEU A 1 198 ? -29.424 8.521 35.327 1.00 86.25 198 LEU A O 1
ATOM 1535 N N . LYS A 1 199 ? -29.538 8.197 37.554 1.00 79.69 199 LYS A N 1
ATOM 1536 C CA . LYS A 1 199 ? -30.545 9.241 37.816 1.00 79.69 199 LYS A CA 1
ATOM 1537 C C . LYS A 1 199 ? -30.073 10.638 37.389 1.00 79.69 199 LYS A C 1
ATOM 1539 O O . LYS A 1 199 ? -30.897 11.455 37.003 1.00 79.69 199 LYS A O 1
ATOM 1544 N N . ASP A 1 200 ? -28.759 10.854 37.361 1.00 81.12 200 ASP A N 1
ATOM 1545 C CA . ASP A 1 200 ? -28.117 12.109 36.950 1.00 81.12 200 ASP A CA 1
ATOM 1546 C C . ASP A 1 200 ? -27.939 12.231 35.421 1.00 81.12 200 ASP A C 1
ATOM 1548 O O . ASP A 1 200 ? -27.237 13.118 34.942 1.00 81.12 200 ASP A O 1
ATOM 1552 N N . GLY A 1 201 ? -28.498 11.305 34.630 1.00 80.62 201 GLY A N 1
ATOM 1553 C CA . GLY A 1 201 ? -28.374 11.293 33.165 1.00 80.62 201 GLY A CA 1
ATOM 1554 C C . GLY A 1 201 ? -27.022 10.796 32.637 1.00 80.62 201 GLY A C 1
ATOM 1555 O O . GLY A 1 201 ? -26.831 10.711 31.424 1.00 80.62 201 GLY A O 1
ATOM 1556 N N . ARG A 1 202 ? -26.090 10.425 33.527 1.00 86.62 202 ARG A N 1
ATOM 1557 C CA . ARG A 1 202 ? -24.796 9.830 33.163 1.00 86.62 202 ARG A CA 1
ATOM 1558 C C . ARG A 1 202 ? -24.959 8.381 32.717 1.00 86.62 202 ARG A C 1
ATOM 1560 O O . ARG A 1 202 ? -25.671 7.605 33.359 1.00 86.62 202 ARG A O 1
ATOM 1567 N N . ILE A 1 203 ? -24.258 7.998 31.656 1.00 89.44 203 ILE A N 1
ATOM 1568 C CA . ILE A 1 203 ? -24.307 6.646 31.095 1.00 89.44 203 ILE A CA 1
ATOM 1569 C C . ILE A 1 203 ? -23.039 5.898 31.492 1.00 89.44 203 ILE A C 1
ATOM 1571 O O . ILE A 1 203 ? -21.929 6.322 31.181 1.00 89.44 203 ILE A O 1
ATOM 1575 N N . ILE A 1 204 ? -23.193 4.769 32.177 1.00 90.50 204 ILE A N 1
ATOM 1576 C CA . ILE A 1 204 ? -22.076 3.880 32.492 1.00 90.50 204 ILE A CA 1
ATOM 1577 C C . ILE A 1 204 ? -22.161 2.657 31.588 1.00 90.50 204 ILE A C 1
ATOM 1579 O O . ILE A 1 204 ? -23.168 1.944 31.586 1.00 90.50 204 ILE A O 1
ATOM 1583 N N . LEU A 1 205 ? -21.086 2.406 30.847 1.00 91.19 205 LEU A N 1
ATOM 1584 C CA . LEU A 1 205 ? -20.917 1.191 30.062 1.00 91.19 205 LEU A CA 1
ATOM 1585 C C . LEU A 1 205 ? -20.144 0.175 30.899 1.00 91.19 205 LEU A C 1
ATOM 1587 O O . LEU A 1 205 ? -19.027 0.446 31.337 1.00 91.19 205 LEU A O 1
ATOM 1591 N N . GLU A 1 206 ? -20.724 -0.997 31.125 1.00 90.62 206 GLU A N 1
ATOM 1592 C CA . GLU A 1 206 ? -19.983 -2.125 31.674 1.00 90.62 206 GLU A CA 1
ATOM 1593 C C . GLU A 1 206 ? -19.200 -2.803 30.561 1.00 90.62 206 GLU A C 1
ATOM 1595 O O . GLU A 1 206 ? -19.766 -3.221 29.550 1.00 90.62 206 GLU A O 1
ATOM 1600 N N . LEU A 1 207 ? -17.898 -2.940 30.769 1.00 93.19 207 LEU A N 1
ATOM 1601 C CA . LEU A 1 207 ? -16.970 -3.407 29.754 1.00 93.19 207 LEU A CA 1
ATOM 1602 C C . LEU A 1 207 ? -16.359 -4.759 30.135 1.00 93.19 207 LEU A C 1
ATOM 1604 O O . LEU A 1 207 ? -16.195 -5.084 31.316 1.00 93.19 207 LEU A O 1
ATOM 1608 N N . LYS A 1 208 ? -15.984 -5.538 29.119 1.00 91.94 208 LYS A N 1
ATOM 1609 C CA . LYS A 1 208 ? -15.062 -6.677 29.246 1.00 91.94 208 LYS A CA 1
ATOM 1610 C C . LYS A 1 208 ? -13.922 -6.539 28.245 1.00 91.94 208 LYS A C 1
ATOM 1612 O O . LYS A 1 208 ? -14.034 -5.822 27.249 1.00 91.94 208 LYS A O 1
ATOM 1617 N N . VAL A 1 209 ? -12.818 -7.226 28.507 1.00 89.88 209 VAL A N 1
ATOM 1618 C CA . VAL A 1 209 ? -11.696 -7.278 27.569 1.00 89.88 209 VAL A CA 1
ATOM 1619 C C . VAL A 1 209 ? -12.138 -8.019 26.306 1.00 89.88 209 VAL A C 1
ATOM 1621 O O . VAL A 1 209 ? -12.714 -9.101 26.383 1.00 89.88 209 VAL A O 1
ATOM 1624 N N . ALA A 1 210 ? -11.893 -7.431 25.134 1.00 84.06 210 ALA A N 1
ATOM 1625 C CA . ALA A 1 210 ? -12.218 -8.095 23.877 1.00 84.06 210 ALA A CA 1
ATOM 1626 C C . ALA A 1 210 ? -11.286 -9.308 23.656 1.00 84.06 210 ALA A C 1
ATOM 1628 O O . ALA A 1 210 ? -10.070 -9.184 23.887 1.00 84.06 210 ALA A O 1
ATOM 1629 N N . PRO A 1 211 ? -11.806 -10.451 23.164 1.00 76.12 211 PRO A N 1
ATOM 1630 C CA . PRO A 1 211 ? -10.992 -11.633 22.915 1.00 76.12 211 PRO A CA 1
ATOM 1631 C C . PRO A 1 211 ? -9.841 -11.304 21.951 1.00 76.12 211 PRO A C 1
ATOM 1633 O O . PRO A 1 211 ? -10.006 -10.497 21.024 1.00 76.12 211 PRO A O 1
ATOM 1636 N N . PRO A 1 212 ? -8.647 -11.892 22.157 1.00 69.31 212 PRO A N 1
ATOM 1637 C CA . PRO A 1 212 ? -7.540 -11.695 21.237 1.00 69.31 212 PRO A CA 1
ATOM 1638 C C . PRO A 1 212 ? -7.965 -12.157 19.842 1.00 69.31 212 PRO A C 1
ATOM 1640 O O . PRO A 1 212 ? -8.586 -13.209 19.687 1.00 69.31 212 PRO A O 1
ATOM 1643 N N . ALA A 1 213 ? -7.622 -11.372 18.819 1.00 62.62 213 ALA A N 1
ATOM 1644 C CA . ALA A 1 213 ? -7.794 -11.813 17.441 1.00 62.62 213 ALA A CA 1
ATOM 1645 C C . ALA A 1 213 ? -7.096 -13.173 17.286 1.00 62.62 213 ALA A C 1
ATOM 1647 O O . ALA A 1 213 ? -5.932 -13.306 17.674 1.00 62.62 213 ALA A O 1
ATOM 1648 N N . LYS A 1 214 ? -7.831 -14.176 16.790 1.00 46.06 214 LYS A N 1
ATOM 1649 C CA . LYS A 1 214 ? -7.357 -15.554 16.617 1.00 46.06 214 LYS A CA 1
ATOM 1650 C C . LYS A 1 214 ? -6.040 -15.510 15.832 1.00 46.06 214 LYS A C 1
ATOM 1652 O O . LYS A 1 214 ? -6.037 -15.194 14.647 1.00 46.06 214 LYS A O 1
ATOM 1657 N N . ARG A 1 215 ? -4.914 -15.748 16.511 1.00 43.62 215 ARG A N 1
ATOM 1658 C CA . ARG A 1 215 ? -3.621 -15.947 15.855 1.00 43.62 215 ARG A CA 1
ATOM 1659 C C . ARG A 1 215 ? -3.613 -17.387 15.376 1.00 43.62 215 ARG A C 1
ATOM 1661 O O . ARG A 1 215 ? -3.599 -18.296 16.202 1.00 43.62 215 ARG A O 1
ATOM 1668 N N . GLU A 1 216 ? -3.683 -17.590 14.068 1.00 35.28 216 GLU A N 1
ATOM 1669 C CA . GLU A 1 216 ? -3.416 -18.903 13.488 1.00 35.28 216 GLU A CA 1
ATOM 1670 C C . GLU A 1 216 ? -1.986 -19.307 13.866 1.00 35.28 216 GLU A C 1
ATOM 1672 O O . GLU A 1 216 ? -1.019 -18.585 13.623 1.00 35.28 216 GLU A O 1
ATOM 1677 N N . SER A 1 217 ? -1.882 -20.417 14.587 1.00 36.72 217 SER A N 1
ATOM 1678 C CA . SER A 1 217 ? -0.637 -20.980 15.087 1.00 36.72 217 SER A CA 1
ATOM 1679 C C . SER A 1 217 ? 0.131 -21.644 13.951 1.00 36.72 217 SER A C 1
ATOM 1681 O O . SER A 1 217 ? -0.345 -22.626 13.384 1.00 36.72 217 SER A O 1
ATOM 1683 N N . GLY A 1 218 ? 1.339 -21.170 13.669 1.00 30.33 218 GLY A N 1
ATOM 1684 C CA . GLY A 1 218 ? 2.285 -21.905 12.843 1.00 30.33 218 GLY A CA 1
ATOM 1685 C C . GLY A 1 218 ? 3.463 -21.049 12.406 1.00 30.33 218 GLY A C 1
ATOM 1686 O O . GLY A 1 218 ? 3.264 -20.002 11.805 1.00 30.33 218 GLY A O 1
ATOM 1687 N N . PHE A 1 219 ? 4.656 -21.580 12.661 1.00 27.98 219 PHE A N 1
ATOM 1688 C CA . PHE A 1 219 ? 5.971 -21.232 12.118 1.00 27.98 219 PHE A CA 1
ATOM 1689 C C . PHE A 1 219 ? 6.951 -20.504 13.043 1.00 27.98 219 PHE A C 1
ATOM 1691 O O . PHE A 1 219 ? 6.842 -19.324 13.365 1.00 27.98 219 PHE A O 1
ATOM 1698 N N . ASP A 1 220 ? 7.954 -21.296 13.415 1.00 29.83 220 ASP A N 1
ATOM 1699 C CA . ASP A 1 220 ? 9.235 -20.920 13.989 1.00 29.83 220 ASP A CA 1
ATOM 1700 C C . ASP A 1 220 ? 10.102 -20.306 12.872 1.00 29.83 220 ASP A C 1
ATOM 1702 O O . ASP A 1 220 ? 10.271 -20.909 11.808 1.00 29.83 220 ASP A O 1
ATOM 1706 N N . CYS A 1 221 ? 10.593 -19.077 13.054 1.00 26.03 221 CYS A N 1
ATOM 1707 C CA . CYS A 1 221 ? 11.409 -18.358 12.070 1.00 26.03 221 CYS A CA 1
ATOM 1708 C C . CYS A 1 221 ? 12.562 -17.624 12.759 1.00 26.03 221 CYS A C 1
ATOM 1710 O O . CYS A 1 221 ? 12.364 -16.888 13.722 1.00 26.03 221 CYS A O 1
ATOM 1712 N N . ARG A 1 222 ? 13.777 -17.779 12.220 1.00 28.17 222 ARG A N 1
ATOM 1713 C CA . ARG A 1 222 ? 14.941 -16.958 12.582 1.00 28.17 222 ARG A CA 1
ATOM 1714 C C . ARG A 1 222 ? 14.754 -15.536 12.041 1.00 28.17 222 ARG A C 1
ATOM 1716 O O . ARG A 1 222 ? 14.446 -15.352 10.867 1.00 28.17 222 ARG A O 1
ATOM 1723 N N . PHE A 1 223 ? 14.948 -14.544 12.908 1.00 30.38 223 PHE A N 1
ATOM 1724 C CA . PHE A 1 223 ? 14.653 -13.132 12.658 1.00 30.38 223 PHE A CA 1
ATOM 1725 C C . PHE A 1 223 ? 15.875 -12.370 12.123 1.00 30.38 223 PHE A C 1
ATOM 1727 O O . PHE A 1 223 ? 16.933 -12.381 12.748 1.00 30.38 223 PHE A O 1
ATOM 1734 N N . LEU A 1 224 ? 15.702 -11.629 11.025 1.00 36.44 224 LEU A N 1
ATOM 1735 C CA . LEU A 1 224 ? 16.540 -10.479 10.672 1.00 36.44 224 LEU A CA 1
ATOM 1736 C C . LEU A 1 224 ? 15.666 -9.218 10.763 1.00 36.44 224 LEU A C 1
ATOM 1738 O O . LEU A 1 224 ? 14.624 -9.116 10.111 1.00 36.44 224 LEU A O 1
ATOM 1742 N N . ILE A 1 225 ? 16.063 -8.286 11.631 1.00 38.38 225 ILE A N 1
ATOM 1743 C CA . ILE A 1 225 ? 15.333 -7.047 11.930 1.00 38.38 225 ILE A CA 1
ATOM 1744 C C . ILE A 1 225 ? 15.904 -5.927 11.056 1.00 38.38 225 ILE A C 1
ATOM 1746 O O . ILE A 1 225 ? 17.106 -5.671 11.103 1.00 38.38 225 ILE A O 1
ATOM 1750 N N . ALA A 1 226 ? 15.051 -5.239 10.293 1.00 42.97 226 ALA A N 1
ATOM 1751 C CA . ALA A 1 226 ? 15.396 -3.981 9.638 1.00 42.97 226 ALA A CA 1
ATOM 1752 C C . ALA A 1 226 ? 14.510 -2.857 10.200 1.00 42.97 226 ALA A C 1
ATOM 1754 O O . ALA A 1 226 ? 13.288 -2.870 10.015 1.00 42.97 226 ALA A O 1
ATOM 1755 N N . ASP A 1 227 ? 15.136 -1.895 10.882 1.00 36.41 227 ASP A N 1
ATOM 1756 C CA . ASP A 1 227 ? 14.480 -0.711 11.445 1.00 36.41 227 ASP A CA 1
ATOM 1757 C C . ASP A 1 227 ? 14.449 0.414 10.391 1.00 36.41 227 ASP A C 1
ATOM 1759 O O . ASP A 1 227 ? 15.489 0.806 9.860 1.00 36.41 227 ASP A O 1
ATOM 1763 N N . TRP A 1 228 ? 13.261 0.946 10.086 1.00 40.06 228 TRP A N 1
ATOM 1764 C CA . TRP A 1 228 ? 13.074 2.159 9.281 1.00 40.06 228 TRP A CA 1
ATOM 1765 C C . TRP A 1 228 ? 12.577 3.296 10.174 1.00 40.06 228 TRP A C 1
ATOM 1767 O O . TRP A 1 228 ? 11.615 3.123 10.920 1.00 40.06 228 TRP A O 1
ATOM 1777 N N . VAL A 1 229 ? 13.213 4.466 10.089 1.00 35.22 229 VAL A N 1
ATOM 1778 C CA . VAL A 1 229 ? 12.791 5.686 10.795 1.00 35.22 229 VAL A CA 1
ATOM 1779 C C . VAL A 1 229 ? 12.406 6.732 9.756 1.00 35.22 229 VAL A C 1
ATOM 1781 O O . VAL A 1 229 ? 13.237 7.142 8.947 1.00 35.22 229 VAL A O 1
ATOM 1784 N N . CYS A 1 230 ? 11.151 7.168 9.777 1.00 36.00 230 CYS A N 1
ATOM 1785 C CA . CYS A 1 230 ? 10.654 8.278 8.974 1.00 36.00 230 CYS A CA 1
ATOM 1786 C C . CYS A 1 230 ? 10.356 9.469 9.884 1.00 36.00 230 CYS A C 1
ATOM 1788 O O . CYS A 1 230 ? 9.768 9.293 10.947 1.00 36.00 230 CYS A O 1
ATOM 1790 N N . SER A 1 231 ? 10.726 10.671 9.451 1.00 30.78 231 SER A N 1
ATOM 1791 C CA . SER A 1 231 ? 10.378 11.921 10.133 1.00 30.78 231 SER A CA 1
ATOM 1792 C C . SER A 1 231 ? 9.572 12.800 9.183 1.00 30.78 231 SER A C 1
ATOM 1794 O O . SER A 1 231 ? 9.959 12.939 8.020 1.00 30.78 231 SER A O 1
ATOM 1796 N N . ASN A 1 232 ? 8.469 13.392 9.642 1.00 35.81 232 ASN A N 1
ATOM 1797 C CA . ASN A 1 232 ? 7.771 14.427 8.872 1.00 35.81 232 ASN A CA 1
ATOM 1798 C C . ASN A 1 232 ? 8.403 15.820 9.112 1.00 35.81 232 ASN A C 1
ATOM 1800 O O . ASN A 1 232 ? 9.278 15.980 9.964 1.00 35.81 232 ASN A O 1
ATOM 1804 N N . ALA A 1 233 ? 7.968 16.835 8.353 1.00 32.34 233 ALA A N 1
ATOM 1805 C CA . ALA A 1 233 ? 8.455 18.218 8.480 1.00 32.34 233 ALA A CA 1
ATOM 1806 C C . ALA A 1 233 ? 8.096 18.888 9.827 1.00 32.34 233 ALA A C 1
ATOM 1808 O O . ALA A 1 233 ? 8.637 19.941 10.144 1.00 32.34 233 ALA A O 1
ATOM 1809 N N . GLU A 1 234 ? 7.226 18.259 10.620 1.00 38.81 234 GLU A N 1
ATOM 1810 C CA . GLU A 1 234 ? 6.760 18.713 11.936 1.00 38.81 234 GLU A CA 1
ATOM 1811 C C . GLU A 1 234 ? 7.479 17.991 13.096 1.00 38.81 234 GLU A C 1
ATOM 1813 O O . GLU A 1 234 ? 7.133 18.188 14.257 1.00 38.81 234 GLU A O 1
ATOM 1818 N N . GLY A 1 235 ? 8.483 17.151 12.804 1.00 34.81 235 GLY A N 1
ATOM 1819 C CA . GLY A 1 235 ? 9.295 16.462 13.813 1.00 34.81 235 GLY A CA 1
ATOM 1820 C C . GLY A 1 235 ? 8.706 15.157 14.364 1.00 34.81 235 GLY A C 1
ATOM 1821 O O . GLY A 1 235 ? 9.305 14.556 15.251 1.00 34.81 235 GLY A O 1
ATOM 1822 N N . ALA A 1 236 ? 7.580 14.667 13.838 1.00 33.97 236 ALA A N 1
ATOM 1823 C CA . ALA A 1 236 ? 7.014 13.384 14.250 1.00 33.97 236 ALA A CA 1
ATOM 1824 C C . ALA A 1 236 ? 7.821 12.217 13.664 1.00 33.97 236 ALA A C 1
ATOM 1826 O O . ALA A 1 236 ? 7.999 12.123 12.445 1.00 33.97 236 ALA A O 1
ATOM 1827 N N . HIS A 1 237 ? 8.271 11.308 14.534 1.00 35.22 237 HIS A N 1
ATOM 1828 C CA . HIS A 1 237 ? 9.048 10.130 14.162 1.00 35.22 237 HIS A CA 1
ATOM 1829 C C . HIS A 1 237 ? 8.155 8.884 14.094 1.00 35.22 237 HIS A C 1
ATOM 1831 O O . HIS A 1 237 ? 7.602 8.428 15.097 1.00 35.22 237 HIS A O 1
ATOM 1837 N N . LEU A 1 238 ? 8.045 8.297 12.905 1.00 36.47 238 LEU A N 1
ATOM 1838 C CA . LEU A 1 238 ? 7.436 6.993 12.671 1.00 36.47 238 LEU A CA 1
ATOM 1839 C C . LEU A 1 238 ? 8.542 5.953 12.534 1.00 36.47 238 LEU A C 1
ATOM 1841 O O . LEU A 1 238 ? 9.279 5.939 11.547 1.00 36.47 238 LEU A O 1
ATOM 1845 N N . THR A 1 239 ? 8.646 5.067 13.521 1.00 38.81 239 THR A N 1
ATOM 1846 C CA . THR A 1 239 ? 9.532 3.908 13.442 1.00 38.81 239 THR A CA 1
ATOM 1847 C C . THR A 1 239 ? 8.724 2.713 12.958 1.00 38.81 239 THR A C 1
ATOM 1849 O O . THR A 1 239 ? 7.807 2.243 13.638 1.00 38.81 239 THR A O 1
ATOM 1852 N N . LEU A 1 240 ? 9.066 2.223 11.771 1.00 40.12 240 LEU A N 1
ATOM 1853 C CA . LEU A 1 240 ? 8.516 1.012 11.180 1.00 40.12 240 LEU A CA 1
ATOM 1854 C C . LEU A 1 240 ? 9.536 -0.107 11.374 1.00 40.12 240 LEU A C 1
ATOM 1856 O O . LEU A 1 240 ? 10.600 -0.117 10.754 1.00 40.12 240 LEU A O 1
ATOM 1860 N N . ARG A 1 241 ? 9.214 -1.050 12.264 1.00 42.12 241 ARG A N 1
ATOM 1861 C CA . ARG A 1 241 ? 10.002 -2.272 12.435 1.00 42.12 241 ARG A CA 1
ATOM 1862 C C . ARG A 1 241 ? 9.454 -3.348 11.518 1.00 42.12 241 ARG A C 1
ATOM 1864 O O . ARG A 1 241 ? 8.380 -3.906 11.749 1.00 42.12 241 ARG A O 1
ATOM 1871 N N . SER A 1 242 ? 10.200 -3.628 10.461 1.00 41.09 242 SER A N 1
ATOM 1872 C CA . SER A 1 242 ? 9.909 -4.731 9.552 1.00 41.09 242 SER A CA 1
ATOM 1873 C C . SER A 1 242 ? 10.797 -5.919 9.894 1.00 41.09 242 SER A C 1
ATOM 1875 O O . SER A 1 242 ? 12.024 -5.829 9.830 1.00 41.09 242 SER A O 1
ATOM 1877 N N . VAL A 1 243 ? 10.168 -7.041 10.238 1.00 41.28 243 VAL A N 1
ATOM 1878 C CA . VAL A 1 243 ? 10.837 -8.338 10.258 1.00 41.28 243 VAL A CA 1
ATOM 1879 C C . VAL A 1 243 ? 10.712 -8.910 8.855 1.00 41.28 243 VAL A C 1
ATOM 1881 O O . VAL A 1 243 ? 9.606 -9.085 8.337 1.00 41.28 243 VAL A O 1
ATOM 1884 N N . VAL A 1 244 ? 11.849 -9.177 8.223 1.00 41.22 244 VAL A N 1
ATOM 1885 C CA . VAL A 1 244 ? 11.882 -9.856 6.929 1.00 41.22 244 VAL A CA 1
ATOM 1886 C C . VAL A 1 244 ? 12.241 -11.309 7.190 1.00 41.22 244 VAL A C 1
ATOM 1888 O O . VAL A 1 244 ? 13.332 -11.602 7.678 1.00 41.22 244 VAL A O 1
ATOM 1891 N N . THR A 1 245 ? 11.323 -12.215 6.876 1.00 39.44 245 THR A N 1
ATOM 1892 C CA . THR A 1 245 ? 11.590 -13.648 6.848 1.00 39.44 245 THR A CA 1
ATOM 1893 C C . THR A 1 245 ? 11.911 -14.071 5.417 1.00 39.44 245 THR A C 1
ATOM 1895 O O . THR A 1 245 ? 11.235 -13.701 4.455 1.00 39.44 245 THR A O 1
ATOM 1898 N N . LEU A 1 246 ? 12.997 -14.826 5.273 1.00 34.25 246 LEU A N 1
ATOM 1899 C CA . LEU A 1 246 ? 13.349 -15.516 4.038 1.00 34.25 246 LEU A CA 1
ATOM 1900 C C . LEU A 1 246 ? 12.937 -16.975 4.206 1.00 34.25 246 LEU A C 1
ATOM 1902 O O . LEU A 1 246 ? 13.516 -17.682 5.029 1.00 34.25 246 LEU A O 1
ATOM 1906 N N . ASP A 1 247 ? 11.951 -17.417 3.432 1.00 39.25 247 ASP A N 1
ATOM 1907 C CA . ASP A 1 247 ? 11.742 -18.839 3.190 1.00 39.25 247 ASP A CA 1
ATOM 1908 C C . ASP A 1 247 ? 12.261 -19.196 1.792 1.00 39.25 247 ASP A C 1
ATOM 1910 O O . ASP A 1 247 ? 12.442 -18.334 0.930 1.00 39.25 247 ASP A O 1
ATOM 1914 N N . GLY A 1 248 ? 12.540 -20.483 1.563 1.00 32.53 248 GLY A N 1
ATOM 1915 C CA . GLY A 1 248 ? 13.062 -21.003 0.290 1.00 32.53 248 GLY A CA 1
ATOM 1916 C C . GLY A 1 248 ? 12.141 -20.795 -0.923 1.00 32.53 248 GLY A C 1
ATOM 1917 O O . GLY A 1 248 ? 12.440 -21.301 -2.001 1.00 32.53 248 GLY A O 1
ATOM 1918 N N . THR A 1 249 ? 11.036 -20.061 -0.764 1.00 35.66 249 THR A N 1
ATOM 1919 C CA . THR A 1 249 ? 10.061 -19.723 -1.804 1.00 35.66 249 THR A CA 1
ATOM 1920 C C . THR A 1 249 ? 9.877 -18.216 -2.023 1.00 35.66 249 THR A C 1
ATOM 1922 O O . THR A 1 249 ? 9.244 -17.830 -3.009 1.00 35.66 249 THR A O 1
ATOM 1925 N N . GLY A 1 250 ? 10.460 -17.348 -1.189 1.00 40.69 250 GLY A N 1
ATOM 1926 C CA . GLY A 1 250 ? 10.425 -15.901 -1.391 1.00 40.69 250 GLY A CA 1
ATOM 1927 C C . GLY A 1 250 ? 10.666 -15.057 -0.136 1.00 40.69 250 GLY A C 1
ATOM 1928 O O . GLY A 1 250 ? 10.848 -15.545 0.975 1.00 40.69 250 GLY A O 1
ATOM 1929 N N . LEU A 1 251 ? 10.681 -13.735 -0.342 1.00 38.56 251 LEU A N 1
ATOM 1930 C CA . LEU A 1 251 ? 10.770 -12.735 0.724 1.00 38.56 251 LEU A CA 1
ATOM 1931 C C . LEU A 1 251 ? 9.373 -12.485 1.312 1.00 38.56 251 LEU A C 1
ATOM 1933 O O . LEU A 1 251 ? 8.536 -11.858 0.658 1.00 38.56 251 LEU A O 1
ATOM 1937 N N . ASN A 1 252 ? 9.143 -12.900 2.555 1.00 42.75 252 ASN A N 1
ATOM 1938 C CA . ASN A 1 252 ? 7.933 -12.577 3.303 1.00 42.75 252 ASN A CA 1
ATOM 1939 C C . ASN A 1 252 ? 8.248 -11.459 4.309 1.00 42.75 252 ASN A C 1
ATOM 1941 O O . ASN A 1 252 ? 9.164 -11.548 5.119 1.00 42.75 252 ASN A O 1
ATOM 1945 N N . THR A 1 253 ? 7.533 -10.334 4.220 1.00 44.50 253 THR A N 1
ATOM 1946 C CA . THR A 1 253 ? 7.699 -9.211 5.160 1.00 44.50 253 THR A CA 1
ATOM 1947 C C . THR A 1 253 ? 6.556 -9.230 6.160 1.00 44.50 253 THR A C 1
ATOM 1949 O O . THR A 1 253 ? 5.402 -9.035 5.779 1.00 44.50 253 THR A O 1
ATOM 1952 N N . VAL A 1 254 ? 6.875 -9.437 7.436 1.00 44.16 254 VAL A N 1
ATOM 1953 C CA . VAL A 1 254 ? 5.926 -9.300 8.540 1.00 44.16 254 VAL A CA 1
ATOM 1954 C C . VAL A 1 254 ? 6.186 -7.948 9.201 1.00 44.16 254 VAL A C 1
ATOM 1956 O O . VAL A 1 254 ? 7.209 -7.729 9.852 1.00 44.16 254 VAL A O 1
ATOM 1959 N N . THR A 1 255 ? 5.266 -7.004 9.010 1.00 44.69 255 THR A N 1
ATOM 1960 C CA . THR A 1 255 ? 5.332 -5.697 9.672 1.00 44.69 255 THR A CA 1
ATOM 1961 C C . THR A 1 255 ? 4.887 -5.849 11.122 1.00 44.69 255 THR A C 1
ATOM 1963 O O . THR A 1 255 ? 3.696 -5.970 11.408 1.00 44.69 255 THR A O 1
ATOM 1966 N N . THR A 1 256 ? 5.831 -5.834 12.056 1.00 42.00 256 THR A N 1
ATOM 1967 C CA . THR A 1 256 ? 5.549 -5.884 13.493 1.00 42.00 256 THR A CA 1
ATOM 1968 C C . THR A 1 256 ? 5.634 -4.481 14.081 1.00 42.00 256 THR A C 1
ATOM 1970 O O . THR A 1 256 ? 6.654 -4.084 14.633 1.00 42.00 256 THR A O 1
ATOM 1973 N N . GLY A 1 257 ? 4.530 -3.742 13.977 1.00 45.06 257 GLY A N 1
ATOM 1974 C CA . GLY A 1 257 ? 4.295 -2.521 14.749 1.00 45.06 257 GLY A CA 1
ATOM 1975 C C . GLY A 1 257 ? 4.711 -1.220 14.062 1.00 45.06 257 GLY A C 1
ATOM 1976 O O . GLY A 1 257 ? 5.877 -0.992 13.746 1.00 45.06 257 GLY A O 1
ATOM 1977 N N . LEU A 1 258 ? 3.719 -0.344 13.899 1.00 38.31 258 LEU A N 1
ATOM 1978 C CA . LEU A 1 258 ? 3.879 1.080 13.628 1.00 38.31 258 LEU A CA 1
ATOM 1979 C C . LEU A 1 258 ? 3.950 1.786 14.989 1.00 38.31 258 LEU A C 1
ATOM 1981 O O . LEU A 1 258 ? 2.958 1.800 15.717 1.00 38.31 258 LEU A O 1
ATOM 1985 N N . ALA A 1 259 ? 5.108 2.327 15.365 1.00 43.66 259 ALA A N 1
ATOM 1986 C CA . ALA A 1 259 ? 5.232 3.134 16.575 1.00 43.66 259 ALA A CA 1
ATOM 1987 C C . ALA A 1 259 ? 5.472 4.592 16.175 1.00 43.66 259 ALA A C 1
ATOM 1989 O O . ALA A 1 259 ? 6.517 4.923 15.616 1.00 43.66 259 ALA A O 1
ATOM 1990 N N . ALA A 1 260 ? 4.499 5.455 16.460 1.00 35.94 260 ALA A N 1
ATOM 1991 C CA . ALA A 1 260 ? 4.680 6.898 16.400 1.00 35.94 260 ALA A CA 1
ATOM 1992 C C . ALA A 1 260 ? 5.265 7.366 17.739 1.00 35.94 260 ALA A C 1
ATOM 1994 O O . ALA A 1 260 ? 4.647 7.162 18.787 1.00 35.94 260 ALA A O 1
ATOM 1995 N N . ARG A 1 261 ? 6.453 7.973 17.720 1.00 40.22 261 ARG A N 1
ATOM 1996 C CA . ARG A 1 261 ? 6.954 8.772 18.843 1.00 40.22 261 ARG A CA 1
ATOM 1997 C C . ARG A 1 261 ? 6.659 10.239 18.533 1.00 40.22 261 ARG A C 1
ATOM 1999 O O . ARG A 1 261 ? 7.072 10.733 17.484 1.00 40.22 261 ARG A O 1
ATOM 2006 N N . LYS A 1 262 ? 5.896 10.878 19.424 1.00 36.72 262 LYS A N 1
ATOM 2007 C CA . LYS A 1 262 ? 5.869 12.338 19.545 1.00 36.72 262 LYS A CA 1
ATOM 2008 C C . LYS A 1 262 ? 7.134 12.800 20.249 1.00 36.72 262 LYS A C 1
ATOM 2010 O O . LYS A 1 262 ? 7.600 12.039 21.129 1.00 36.72 262 LYS A O 1
#

pLDDT: mean 76.51, std 22.72, range [26.03, 98.12]

Foldseek 3Di:
DPALDAPVLLLLQLLLLLLVLVADLQLLVVLLVQLVVVLALVSSLVVLVCCLVPVVVPDPDPVSSSNSVSNNVSCVVRLVVVRVPSSNSSRSSVSSSVSNVVCVVVVVVSVVSVVVVVQDDDDDDDDPPPPPPQDDFDDAFDKDKFFFADDDPFWTWTDDPNDDPQAEIEIEGPVQCPPDDDDHGDMATWGFHDWDADPSNHIYTYIHGDDPDDDDDDDDFDWDWDWDWDADPVGKIWIWIWTWTDDPVDIDIDTDDTDIDD

Secondary structure (DSSP, 8-state):
-------HHHHHHHHHHHHHTT--HHHHHHHHHHHHHHTSTHHHHHHHHHHHHHGGGT-S-HHHHHHHHHHHHHHHHHTGGGTT-HHHHHHHHHHHHHHHHHHHH-HHHHHHHHHHHT-----------------PPPPTT-EEEEEEEEE-SSEEEEEPTTS-TTTEEEEEEGGGSTTPPP-TT-EEEEEEEEEEE-TTS-EEEEEEEPPPP----------EEEEEEEE-TT--EEEEEEEEEEETTEEEEEEEEEEEE-

Radius of gyration: 23.8 Å; chains: 1; bounding box: 53×51×66 Å

Sequence (262 aa):
MRALKPHFPTAELLAADLAGAQVDPNEAQKVLAYVRGKGRSEALFEYLQAIVKDGRAVIRSGRTLGYYRDLLTACQRHLRPLRGDYEAFLSTYAWSLQLLRYYRVVPQASQAAAADLASEPVEPSKAAEKKAAEPQLPAVGEIFTGRVLDVDENAVAVEVPGFGVEKALGVIRAERLEGRKYRVGNTARVEVVAQRTLKDGRIILELKVAPPAKRESGFDCRFLIADWVCSNAEGAHLTLRSVVTLDGTGLNTVTTGLAARK